Protein AF-A0A1I5SNX9-F1 (afdb_monomer)

Foldseek 3Di:
DPPPCVVDDDAAQDWDDDDQKIKHWHHLDDDPPVDDDDDPQQQFPDDDPFKTWGAHGCVVVVVLVCVLVVVLVVVVVVQLVVLQVQLVCCCPPVVDHSVVSSVCSCPPPVNCVVSVVSVVVSVVVSVVVVVVRVLQGTWMQTPVQQWIWHDPSDDDIDIGHSVQKIWMKMWGFDDDPVDTAIKIKIWIWDQDPVPRDTDIDIDIDRDDPPD

Sequence (211 aa):
MAEDKYARLPRAGDSEQQLGFETLYLAPKPLPTGQAPFSAQQMHREVNECYLDFAMGGGNREFAARVTLGTLNLITLVLVFTALLVAWGGMQYWGKPFLETLLATLFNWLFIGIVSFFALMFAYIIAYAAYKETRTPPIRFNRQRREVCYVPTEGKPVFIPWEEVIACVAVEQVVTQYSATQQFSLRLGFHDTTNEQMHWVTHAHASLMLA

Mean predicted aligned error: 11.0 Å

Radius of gyration: 26.2 Å; Cα contacts (8 Å, |Δi|>4): 270; chains: 1; bounding box: 61×40×80 Å

pLDDT: mean 77.86, std 12.36, range [29.27, 93.69]

Nearest PDB structures (foldseek):
  8ast-assembly1_D  TM=3.132E-01  e=9.440E-01  Rhizobium sp. AAP43
  8ass-assembly2_C  TM=3.135E-01  e=1.000E+00  Rhizobium sp. AAP43
  6yfc-assembly1_AB  TM=3.988E-01  e=3.172E+00  Leviviridae sp.
  8ass-assembly1_A  TM=2.243E-01  e=1.189E+00  Rhizobium sp. AAP43

Organism: NCBI:txid658457

Secondary structure (DSSP, 8-state):
----GGGS---TT-EEEETTEEEEEPP-S-----SPP--TT--EEEE-SSEEEE-S-HHHHHHHHHHHHHHHHHHHHHHHHHHHHHHHHHHHHH---HHHHHHHHHT-HHHHHHHHHHHHHHHHHHHHHHHHHHHSPPEEEETTTTEEEE--TTSPPEEEEGGG-EEEEEEEEEE-SS-EEEEEEEEEEEEETTTTEEEEEEEEES-----

Structure (mmCIF, N/CA/C/O backbone):
data_AF-A0A1I5SNX9-F1
#
_entry.id   AF-A0A1I5SNX9-F1
#
loop_
_atom_site.group_PDB
_atom_site.id
_atom_site.type_symbol
_atom_site.label_atom_id
_atom_site.label_alt_id
_atom_site.label_comp_id
_atom_site.label_asym_id
_atom_site.label_entity_id
_atom_site.label_seq_id
_atom_site.pdbx_PDB_ins_code
_atom_site.Cartn_x
_atom_site.Cartn_y
_atom_site.Cartn_z
_atom_site.occupancy
_atom_site.B_iso_or_equiv
_atom_site.auth_seq_id
_atom_site.auth_comp_id
_atom_site.auth_asym_id
_atom_site.auth_atom_id
_atom_site.pdbx_PDB_model_num
ATOM 1 N N . MET A 1 1 ? -17.162 22.411 38.061 1.00 40.50 1 MET A N 1
ATOM 2 C CA . MET A 1 1 ? -15.831 21.779 37.975 1.00 40.50 1 MET A CA 1
ATOM 3 C C . MET A 1 1 ? -15.741 21.161 36.599 1.00 40.50 1 MET A C 1
ATOM 5 O O . MET A 1 1 ? -16.601 20.350 36.287 1.00 40.50 1 MET A O 1
ATOM 9 N N . ALA A 1 2 ? -14.818 21.613 35.750 1.00 46.72 2 ALA A N 1
ATOM 10 C CA . ALA A 1 2 ? -14.540 20.901 34.508 1.00 46.72 2 ALA A CA 1
ATOM 11 C C . ALA A 1 2 ? -13.915 19.560 34.912 1.00 46.72 2 ALA A C 1
ATOM 13 O O . ALA A 1 2 ? -12.873 19.563 35.564 1.00 46.72 2 ALA A O 1
ATOM 14 N N . GLU A 1 3 ? -14.606 18.447 34.651 1.00 52.47 3 GLU A N 1
ATOM 15 C CA . GLU A 1 3 ? -14.015 17.116 34.812 1.00 52.47 3 GLU A CA 1
ATOM 16 C C . GLU A 1 3 ? -12.709 17.074 34.014 1.00 52.47 3 GLU A C 1
ATOM 18 O O . GLU A 1 3 ? -12.671 17.533 32.869 1.00 52.47 3 GLU A O 1
ATOM 23 N N . ASP A 1 4 ? -11.643 16.555 34.624 1.00 60.19 4 ASP A N 1
ATOM 24 C CA . ASP A 1 4 ? -10.400 16.294 33.912 1.00 60.19 4 ASP A CA 1
ATOM 25 C C . ASP A 1 4 ? -10.699 15.289 32.795 1.00 60.19 4 ASP A C 1
ATOM 27 O O . ASP A 1 4 ? -11.014 14.122 33.041 1.00 60.19 4 ASP A O 1
ATOM 31 N N . LYS A 1 5 ? -10.684 15.777 31.554 1.00 57.56 5 LYS A N 1
ATOM 32 C CA . LYS A 1 5 ? -11.106 15.035 30.362 1.00 57.56 5 LYS A CA 1
ATOM 33 C C . LYS A 1 5 ? -10.294 13.750 30.167 1.00 57.56 5 LYS A C 1
ATOM 35 O O . LYS A 1 5 ? -10.792 12.812 29.555 1.00 57.56 5 LYS A O 1
ATOM 40 N N . TYR A 1 6 ? -9.087 13.699 30.730 1.00 6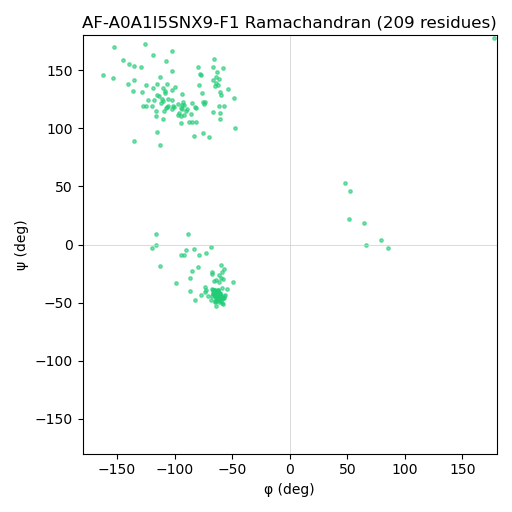1.28 6 TYR A N 1
ATOM 41 C CA . TYR A 1 6 ? -8.162 12.572 30.634 1.00 61.28 6 TYR A CA 1
ATOM 42 C C . TYR A 1 6 ? -8.329 11.531 31.750 1.00 61.28 6 TYR A C 1
ATOM 44 O O . TYR A 1 6 ? -7.693 10.483 31.702 1.00 61.28 6 TYR A O 1
ATOM 52 N N . ALA A 1 7 ? -9.196 11.778 32.737 1.00 63.78 7 ALA A N 1
ATOM 53 C CA . ALA A 1 7 ? -9.462 10.836 33.826 1.00 63.78 7 ALA A CA 1
ATOM 54 C C . ALA A 1 7 ? -10.492 9.748 33.459 1.00 63.78 7 ALA A C 1
ATOM 56 O O . ALA A 1 7 ? -10.782 8.869 34.272 1.00 63.78 7 ALA A O 1
ATOM 57 N N . ARG A 1 8 ? -11.081 9.808 32.255 1.00 72.12 8 ARG A N 1
ATOM 58 C CA . ARG A 1 8 ? -12.117 8.877 31.785 1.00 72.12 8 ARG A CA 1
ATOM 59 C C . ARG A 1 8 ? -11.854 8.428 30.349 1.00 72.12 8 ARG A C 1
ATOM 61 O O . ARG A 1 8 ? -11.277 9.172 29.563 1.00 72.12 8 ARG A O 1
ATOM 68 N N . LEU A 1 9 ? -12.347 7.241 29.994 1.00 71.94 9 LEU A N 1
ATOM 69 C CA . LEU A 1 9 ? -12.363 6.787 28.602 1.00 71.94 9 LEU A CA 1
ATOM 70 C C . LEU A 1 9 ? -13.211 7.735 27.733 1.00 71.94 9 LEU A C 1
ATOM 72 O O . LEU A 1 9 ? -14.257 8.214 28.201 1.00 71.94 9 LEU A O 1
ATOM 76 N N . PRO A 1 10 ? -12.785 7.995 26.484 1.00 75.19 10 PRO A N 1
ATOM 77 C CA . PRO A 1 10 ? -13.499 8.885 25.583 1.00 75.19 10 PRO A CA 1
ATOM 78 C C . PRO A 1 10 ? -14.881 8.318 25.254 1.00 75.19 10 PRO A C 1
ATOM 80 O O . PRO A 1 10 ? -15.052 7.112 25.051 1.00 75.19 10 PRO A O 1
ATOM 83 N N . ARG A 1 11 ? -15.887 9.191 25.222 1.00 73.12 11 ARG A N 1
ATOM 84 C CA . ARG A 1 11 ? -17.277 8.825 24.943 1.00 73.12 11 ARG A CA 1
ATOM 85 C C . ARG A 1 11 ? -17.690 9.289 23.556 1.00 73.12 11 ARG A C 1
ATOM 87 O O . ARG A 1 11 ? -17.138 10.218 22.980 1.00 73.12 11 ARG A O 1
ATOM 94 N N . ALA A 1 12 ? -18.725 8.640 23.040 1.00 71.94 12 ALA A N 1
ATOM 95 C CA . ALA A 1 12 ? -19.407 9.044 21.822 1.00 71.94 12 ALA A CA 1
ATOM 96 C C . ALA A 1 12 ? -19.748 10.545 21.824 1.00 71.94 12 ALA A C 1
ATOM 98 O O . ALA A 1 12 ? -20.419 11.017 22.743 1.00 71.94 12 ALA A O 1
ATOM 99 N N . GLY A 1 13 ? -19.332 11.266 20.782 1.00 71.75 13 GLY A N 1
ATOM 100 C CA . GLY A 1 13 ? -19.559 12.707 20.656 1.00 71.75 13 GLY A CA 1
ATOM 101 C C . GLY A 1 13 ? -18.516 13.584 21.352 1.00 71.75 13 GLY A C 1
ATOM 102 O O . GLY A 1 13 ? -18.585 14.803 21.204 1.00 71.75 13 GLY A O 1
ATOM 103 N N . ASP A 1 14 ? -17.539 13.005 22.058 1.00 77.88 14 ASP A N 1
ATOM 104 C CA . ASP A 1 14 ? -16.364 13.758 22.487 1.00 77.88 14 ASP A CA 1
ATOM 105 C C . ASP A 1 14 ? -15.547 14.163 21.240 1.00 77.88 14 ASP A C 1
ATOM 107 O O . ASP A 1 14 ? -15.407 13.400 20.279 1.00 77.88 14 ASP A O 1
ATOM 111 N N . SER A 1 15 ? -14.996 15.376 21.249 1.00 76.69 15 SER A N 1
ATOM 112 C CA . SER A 1 15 ? -14.043 15.849 20.241 1.00 76.69 15 SER A CA 1
ATOM 113 C C . SER A 1 15 ? -12.766 16.328 20.916 1.00 76.69 15 SER A C 1
ATOM 115 O O . SER A 1 15 ? -12.803 16.981 21.961 1.00 76.69 15 SER A O 1
ATOM 117 N N . GLU A 1 16 ? -11.613 15.976 20.364 1.00 79.56 16 GLU A N 1
ATOM 118 C CA . GLU A 1 16 ? -10.298 16.411 20.827 1.00 79.56 16 GLU A CA 1
ATOM 119 C C . GLU A 1 16 ? -9.609 17.209 19.735 1.00 79.56 16 GLU A C 1
ATOM 121 O O . GLU A 1 16 ? -9.430 16.720 18.627 1.00 79.56 16 GLU A O 1
ATOM 126 N N . GLN A 1 17 ? -9.201 18.430 20.067 1.00 75.62 17 GLN A N 1
ATOM 127 C CA . GLN A 1 17 ? -8.438 19.282 19.172 1.00 75.62 17 GLN A CA 1
ATOM 128 C C . GLN A 1 17 ? -7.062 19.523 19.792 1.00 75.62 17 GLN A C 1
ATOM 130 O O . GLN A 1 17 ? -6.939 20.113 20.866 1.00 75.62 17 GLN A O 1
ATOM 135 N N . GLN A 1 18 ? -6.029 19.028 19.123 1.00 73.31 18 GLN A N 1
ATOM 136 C CA . GLN A 1 18 ? -4.620 19.289 19.414 1.00 73.31 18 GLN A CA 1
ATOM 137 C C . GLN A 1 18 ? -4.005 19.967 18.182 1.00 73.31 18 GLN A C 1
ATOM 139 O O . GLN A 1 18 ? -4.620 19.965 17.123 1.00 73.31 18 GLN A O 1
ATOM 144 N N . LEU A 1 19 ? -2.841 20.619 18.295 1.00 65.19 19 LEU A N 1
ATOM 145 C CA . LEU A 1 19 ? -2.262 21.439 17.213 1.00 65.19 19 LEU A CA 1
ATOM 146 C C . LEU A 1 19 ? -2.258 20.725 15.839 1.00 65.19 19 LEU A C 1
ATOM 148 O O . LEU A 1 19 ? -1.375 19.921 15.563 1.00 65.19 19 LEU A O 1
ATOM 152 N N . GLY A 1 20 ? -3.227 21.052 14.974 1.00 63.34 20 GLY A N 1
ATOM 153 C CA . GLY A 1 20 ? -3.381 20.466 13.634 1.00 63.34 20 GLY A CA 1
ATOM 154 C C . GLY A 1 20 ? -4.030 19.074 13.576 1.00 63.34 20 GLY A C 1
ATOM 155 O O . GLY A 1 20 ? -4.134 18.515 12.486 1.00 63.34 20 GLY A O 1
ATOM 156 N N . PHE A 1 21 ? -4.483 18.529 14.708 1.00 68.12 21 PHE A N 1
ATOM 157 C CA . PHE A 1 21 ? -5.146 17.230 14.825 1.00 68.12 21 PHE A CA 1
ATOM 158 C C . PHE A 1 21 ? -6.523 17.385 15.467 1.00 68.12 21 PHE A C 1
ATOM 160 O O . PHE A 1 21 ? -6.640 17.880 16.588 1.00 68.12 21 PHE A O 1
ATOM 167 N N . GLU A 1 22 ? -7.563 16.918 14.789 1.00 80.12 22 GLU A N 1
ATOM 168 C CA . GLU A 1 22 ? -8.920 16.872 15.330 1.00 80.12 22 GLU A CA 1
ATOM 169 C C . GLU A 1 22 ? -9.400 15.424 15.362 1.00 80.12 22 GLU A C 1
ATOM 171 O O . GLU A 1 22 ? -9.467 14.771 14.330 1.00 80.12 22 GLU A O 1
ATOM 176 N N . THR A 1 23 ? -9.713 14.893 16.539 1.00 76.56 23 THR A N 1
ATOM 177 C CA . THR A 1 23 ? -10.243 13.535 16.696 1.00 76.56 23 THR A CA 1
ATOM 178 C C . THR A 1 23 ? -11.685 13.603 17.168 1.00 76.56 23 THR A C 1
ATOM 180 O O . THR A 1 23 ? -11.969 14.159 18.226 1.00 76.56 23 THR A O 1
ATOM 183 N N . LEU A 1 24 ? -12.596 13.022 16.394 1.00 78.31 24 LEU A N 1
ATOM 184 C CA . LEU A 1 24 ? -14.013 12.908 16.715 1.00 78.31 24 LEU A CA 1
ATOM 185 C C . LEU A 1 24 ? -14.328 11.467 17.124 1.00 78.31 24 LEU A C 1
ATOM 187 O O . LEU A 1 24 ? -14.157 10.543 16.325 1.00 78.31 24 LEU A O 1
ATOM 191 N N . TYR A 1 25 ? -14.804 11.260 18.349 1.00 79.31 25 TYR A N 1
ATOM 192 C CA . TYR A 1 25 ? -15.185 9.934 18.829 1.00 79.31 25 TYR A CA 1
ATOM 193 C C . TYR A 1 25 ? -16.597 9.581 18.355 1.00 79.31 25 TYR A C 1
ATOM 195 O O . TYR A 1 25 ? -17.581 10.256 18.672 1.00 79.31 25 TYR A O 1
ATOM 203 N N . LEU A 1 26 ? -16.699 8.510 17.571 1.00 71.75 26 LEU A N 1
ATOM 204 C CA . LEU A 1 26 ? -17.954 8.042 17.000 1.00 71.75 26 LEU A CA 1
ATOM 205 C C . LEU A 1 26 ? -18.777 7.298 18.054 1.00 71.75 26 LEU A C 1
ATOM 207 O O . LEU A 1 26 ? -18.245 6.612 18.926 1.00 71.75 26 LEU A O 1
ATOM 211 N N . ALA A 1 27 ? -20.102 7.407 17.955 1.00 59.59 27 ALA A N 1
ATOM 212 C CA . ALA A 1 27 ? -20.995 6.592 18.761 1.00 59.59 27 ALA A CA 1
ATOM 213 C C . ALA A 1 27 ? -21.000 5.147 18.239 1.00 59.59 27 ALA A C 1
ATOM 215 O O . ALA A 1 27 ? -21.384 4.937 17.090 1.00 59.59 27 ALA A O 1
ATOM 216 N N . PRO A 1 28 ? -20.668 4.137 19.063 1.00 54.94 28 PRO A N 1
ATOM 217 C CA . PRO A 1 28 ? -20.765 2.736 18.654 1.00 54.94 28 PRO A CA 1
ATOM 218 C C . PRO A 1 28 ? -22.221 2.245 18.564 1.00 54.94 28 PRO A C 1
ATOM 220 O O . PRO A 1 28 ? -22.475 1.131 18.111 1.00 54.94 28 PRO A O 1
ATOM 223 N N . LYS A 1 29 ? -23.207 3.048 18.997 1.00 52.69 29 LYS A N 1
ATOM 224 C CA . LYS A 1 29 ? -24.619 2.679 18.856 1.00 52.69 29 LYS A CA 1
ATOM 225 C C . LYS A 1 29 ? -25.061 2.875 17.404 1.00 52.69 29 LYS A C 1
ATOM 227 O O . LYS A 1 29 ? -24.849 3.958 16.862 1.00 52.69 29 LYS A O 1
ATOM 232 N N . PRO A 1 30 ? -25.709 1.870 16.791 1.00 52.31 30 PRO A N 1
ATOM 233 C CA . PRO A 1 30 ? -26.170 1.965 15.416 1.00 52.31 30 PRO A CA 1
ATOM 234 C C . PRO A 1 30 ? -27.163 3.122 15.293 1.00 52.31 30 PRO A C 1
ATOM 236 O O . PRO A 1 30 ? -28.251 3.088 15.868 1.00 52.31 30 PRO A O 1
ATOM 239 N N . LEU A 1 31 ? -26.774 4.158 14.554 1.00 51.09 31 LEU A N 1
ATOM 240 C CA . LEU A 1 31 ? -27.694 5.188 14.097 1.00 51.09 31 LEU A CA 1
ATOM 241 C C . LEU A 1 31 ? -28.509 4.592 12.940 1.00 51.09 31 LEU A C 1
ATOM 243 O O . LEU A 1 31 ? -27.911 4.120 11.972 1.00 51.09 31 LEU A O 1
ATOM 247 N N . PRO A 1 32 ? -29.851 4.562 13.017 1.00 57.06 32 PRO A N 1
ATOM 248 C CA . PRO A 1 32 ? -30.677 4.102 11.911 1.00 57.06 32 PRO A CA 1
ATOM 249 C C . PRO A 1 32 ? -30.610 5.139 10.785 1.00 57.06 32 PRO A C 1
ATOM 251 O O . PRO A 1 32 ? -31.362 6.107 10.766 1.00 57.06 32 PRO A O 1
ATOM 254 N N . THR A 1 33 ? -29.681 4.950 9.851 1.00 60.66 33 THR A N 1
ATOM 255 C CA . THR A 1 33 ? -29.459 5.861 8.716 1.00 60.66 33 THR A CA 1
ATOM 256 C C . THR A 1 33 ? -30.478 5.675 7.590 1.00 60.66 33 THR A C 1
ATOM 258 O O . THR A 1 33 ? -30.506 6.472 6.659 1.00 60.66 33 THR A O 1
ATOM 261 N N . GLY A 1 34 ? -31.316 4.630 7.646 1.00 70.19 34 GLY A N 1
ATOM 262 C CA . GLY A 1 34 ? -32.352 4.345 6.641 1.00 70.19 34 GLY A CA 1
ATOM 263 C C . GLY A 1 34 ? -31.815 3.978 5.250 1.00 70.19 34 GLY A C 1
ATOM 264 O O . GLY A 1 34 ? -32.601 3.698 4.350 1.00 70.19 34 GLY A O 1
ATOM 265 N N . GLN A 1 35 ? -30.494 3.953 5.074 1.00 67.25 35 GLN A N 1
ATOM 266 C CA . GLN A 1 35 ? -29.827 3.580 3.836 1.00 67.25 35 GLN A CA 1
ATOM 267 C C . GLN A 1 35 ? -29.279 2.156 3.917 1.00 67.25 35 GLN A C 1
ATOM 269 O O . GLN A 1 35 ? -28.889 1.675 4.984 1.00 67.25 35 GLN A O 1
ATOM 274 N N . ALA A 1 36 ? -29.232 1.483 2.767 1.00 70.00 36 ALA A N 1
ATOM 275 C CA . ALA A 1 36 ? -28.550 0.203 2.664 1.00 70.00 36 ALA A CA 1
ATOM 276 C C . ALA A 1 36 ? -27.051 0.394 2.972 1.00 70.00 36 ALA A C 1
ATOM 278 O O . ALA A 1 36 ? -26.454 1.364 2.500 1.00 70.00 36 ALA A O 1
ATOM 279 N N . PRO A 1 37 ? -26.426 -0.510 3.745 1.00 65.81 37 PRO A N 1
ATOM 280 C CA . PRO A 1 37 ? -25.009 -0.408 4.057 1.00 65.81 37 PRO A CA 1
ATOM 281 C C . PRO A 1 37 ? -24.190 -0.489 2.765 1.00 65.81 37 PRO A C 1
ATOM 283 O O . PRO A 1 37 ? -24.225 -1.493 2.056 1.00 65.81 37 PRO A O 1
ATOM 286 N N . PHE A 1 38 ? -23.438 0.569 2.471 1.00 67.19 38 PHE A N 1
ATOM 287 C CA . PHE A 1 38 ? -22.555 0.648 1.314 1.00 67.19 38 PHE A CA 1
ATOM 288 C C . PHE A 1 38 ? -21.108 0.828 1.775 1.00 67.19 38 PHE A C 1
ATOM 290 O O . PHE A 1 38 ? -20.815 1.634 2.654 1.00 67.19 38 PHE A O 1
ATOM 297 N N . SER A 1 39 ? -20.185 0.074 1.175 1.00 66.00 39 SER A N 1
ATOM 298 C CA . SER A 1 39 ? -18.748 0.245 1.398 1.00 66.00 39 SER A CA 1
ATOM 299 C C . SER A 1 39 ? -18.097 0.687 0.097 1.00 66.00 39 SER A C 1
ATOM 301 O O . SER A 1 39 ? -17.762 -0.139 -0.748 1.00 66.00 39 SER A O 1
ATOM 303 N N . ALA A 1 40 ? -17.897 1.997 -0.049 1.00 62.41 40 ALA A N 1
ATOM 304 C CA . ALA A 1 40 ? -17.313 2.591 -1.253 1.00 62.41 40 ALA A CA 1
ATOM 305 C C . ALA A 1 40 ? -15.917 2.044 -1.588 1.00 62.41 40 ALA A C 1
ATOM 307 O O . ALA A 1 40 ? -15.523 2.003 -2.747 1.00 62.41 40 ALA A O 1
ATOM 308 N N . GLN A 1 41 ? -15.163 1.636 -0.565 1.00 60.53 41 GLN A N 1
ATOM 309 C CA . GLN A 1 41 ? -13.749 1.280 -0.690 1.00 60.53 41 GLN A CA 1
ATOM 310 C C . GLN A 1 41 ? -13.450 -0.188 -0.376 1.00 60.53 41 GLN A C 1
ATOM 312 O O . GLN A 1 41 ? -12.279 -0.546 -0.275 1.00 60.53 41 GLN A O 1
ATOM 317 N N . GLN A 1 42 ? -14.481 -1.030 -0.207 1.00 64.94 42 GLN A N 1
ATOM 318 C CA . GLN A 1 42 ? -14.320 -2.441 0.173 1.00 64.94 42 GLN A CA 1
ATOM 319 C C . GLN A 1 42 ? -13.362 -2.597 1.369 1.00 64.94 42 GLN A C 1
ATOM 321 O O . GLN A 1 42 ? -12.380 -3.334 1.319 1.00 64.94 42 GLN A O 1
ATOM 326 N N . MET A 1 43 ? -13.629 -1.859 2.456 1.00 62.91 43 MET A N 1
ATOM 327 C CA . MET A 1 43 ? -12.811 -1.906 3.687 1.00 62.91 43 MET A CA 1
ATOM 328 C C . MET A 1 43 ? -12.931 -3.244 4.439 1.00 62.91 43 MET A C 1
ATOM 330 O O . MET A 1 43 ? -12.321 -3.449 5.483 1.00 62.91 43 MET A O 1
ATOM 334 N N . HIS A 1 44 ? -13.766 -4.142 3.932 1.00 71.00 44 HIS A N 1
ATOM 335 C CA . HIS A 1 44 ? -13.986 -5.472 4.454 1.00 71.00 44 HIS A CA 1
ATOM 336 C C . HIS A 1 44 ? -13.459 -6.500 3.456 1.00 71.00 44 HIS A C 1
ATOM 338 O O . HIS A 1 44 ? -13.572 -6.320 2.243 1.00 71.00 44 HIS A O 1
ATOM 344 N N . ARG A 1 45 ? -12.910 -7.598 3.971 1.00 71.31 45 ARG A N 1
ATOM 345 C CA . ARG A 1 45 ? -12.521 -8.745 3.146 1.00 71.31 45 ARG A CA 1
ATOM 346 C C . ARG A 1 45 ? -13.727 -9.633 2.857 1.00 71.31 45 ARG A C 1
ATOM 348 O O . ARG A 1 45 ? -13.964 -9.986 1.710 1.00 71.31 45 ARG A O 1
ATOM 355 N N . GLU A 1 46 ? -14.496 -9.942 3.897 1.00 76.62 46 GLU A N 1
ATOM 356 C CA . GLU A 1 46 ? -15.720 -10.740 3.829 1.00 76.62 46 GLU A CA 1
ATOM 357 C C . GLU A 1 46 ? -16.771 -10.146 4.771 1.00 76.62 46 GLU A C 1
ATOM 359 O O . GLU A 1 46 ? -16.460 -9.743 5.895 1.00 76.62 46 GLU A O 1
ATOM 364 N N . VAL A 1 47 ? -18.022 -10.092 4.311 1.00 79.12 47 VAL A N 1
ATOM 365 C CA . VAL A 1 47 ? -19.182 -9.710 5.124 1.00 79.12 47 VAL A CA 1
ATOM 366 C C . VAL A 1 47 ? -20.191 -10.837 5.033 1.00 79.12 47 VAL A C 1
ATOM 368 O O . VAL A 1 47 ? -20.707 -11.118 3.957 1.00 79.12 47 VAL A O 1
ATOM 371 N N . ASN A 1 48 ? -20.504 -11.431 6.175 1.00 83.25 48 ASN A N 1
ATOM 372 C CA . ASN A 1 48 ? -21.538 -12.443 6.313 1.00 83.25 48 ASN A CA 1
ATOM 373 C C . ASN A 1 48 ? -22.533 -12.032 7.406 1.00 83.25 48 ASN A C 1
ATOM 375 O O . ASN A 1 48 ? -22.336 -11.058 8.139 1.00 83.25 48 ASN A O 1
ATOM 379 N N . GLU A 1 49 ? -23.619 -12.793 7.547 1.00 82.31 49 GLU A N 1
ATOM 380 C CA . GLU A 1 49 ? -24.585 -12.578 8.632 1.00 82.31 49 GLU A CA 1
ATOM 381 C C . GLU A 1 49 ? -23.964 -12.822 10.016 1.00 82.31 49 GLU A C 1
ATOM 383 O O . GLU A 1 49 ? -24.317 -12.148 10.982 1.00 82.31 49 GLU A O 1
ATOM 388 N N . CYS A 1 50 ? -22.988 -13.731 10.103 1.00 84.31 50 CYS A N 1
ATOM 389 C CA . CYS A 1 50 ? -22.327 -14.093 11.355 1.00 84.31 50 CYS A CA 1
ATOM 390 C C . CYS A 1 50 ? -21.137 -13.189 11.700 1.00 84.31 50 CYS A C 1
ATOM 392 O O . CYS A 1 50 ? -20.950 -12.852 12.867 1.00 84.31 50 CYS A O 1
ATOM 394 N N . TYR A 1 51 ? -20.316 -12.809 10.718 1.00 82.75 51 TYR A N 1
ATOM 395 C CA . TYR A 1 51 ? -19.070 -12.081 10.958 1.00 82.75 51 TYR A CA 1
ATOM 396 C C . TYR A 1 51 ? -18.757 -11.060 9.861 1.00 82.75 51 TYR A C 1
ATOM 398 O O . TYR A 1 51 ? -19.242 -11.155 8.735 1.00 82.75 51 TYR A O 1
ATOM 406 N N . LEU A 1 52 ? -17.930 -10.085 10.216 1.00 85.44 52 LEU A N 1
ATOM 407 C CA . LEU A 1 52 ? -17.371 -9.063 9.344 1.00 85.44 52 LEU A CA 1
ATOM 408 C C . LEU A 1 52 ? -15.851 -9.066 9.522 1.00 85.44 52 LEU A C 1
ATOM 410 O O . LEU A 1 52 ? -15.362 -8.790 10.616 1.00 85.44 52 LEU A O 1
ATOM 414 N N . ASP A 1 53 ? -15.119 -9.344 8.449 1.00 84.69 53 ASP A N 1
ATOM 415 C CA . ASP A 1 53 ? -13.658 -9.313 8.457 1.00 84.69 53 ASP A CA 1
ATOM 416 C C . ASP A 1 53 ? -13.172 -7.949 7.974 1.00 84.69 53 ASP A C 1
ATOM 418 O O . ASP A 1 53 ? -13.307 -7.594 6.801 1.00 84.69 53 ASP A O 1
ATOM 422 N N . PHE A 1 54 ? -12.596 -7.186 8.896 1.00 78.38 54 PHE A N 1
ATOM 423 C CA . PHE A 1 54 ? -12.005 -5.882 8.658 1.00 78.38 54 PHE A CA 1
ATOM 424 C C . PHE A 1 54 ? -10.502 -6.040 8.406 1.00 78.38 54 PHE A C 1
ATOM 426 O O . PHE A 1 54 ? -9.752 -6.539 9.247 1.00 78.38 54 PHE A O 1
ATOM 433 N N . ALA A 1 55 ? -10.062 -5.667 7.209 1.00 73.06 55 ALA A N 1
ATOM 434 C CA . ALA A 1 55 ? -8.673 -5.771 6.775 1.00 73.06 55 ALA A CA 1
ATOM 435 C C . ALA A 1 55 ? -8.381 -4.713 5.713 1.00 73.06 55 ALA A C 1
ATOM 437 O O . ALA A 1 55 ? -9.288 -4.055 5.205 1.00 73.06 55 ALA A O 1
ATOM 438 N N . MET A 1 56 ? -7.104 -4.552 5.363 1.00 64.44 56 MET A N 1
ATOM 439 C CA . MET A 1 56 ? -6.715 -3.640 4.296 1.00 64.44 56 MET A CA 1
ATOM 440 C C . MET A 1 56 ? -7.446 -4.025 2.994 1.00 64.44 56 MET A C 1
ATOM 442 O O . MET A 1 56 ? -7.342 -5.154 2.510 1.00 64.44 56 MET A O 1
ATOM 446 N N . GLY A 1 57 ? -8.258 -3.094 2.481 1.00 62.31 57 GLY A N 1
ATOM 447 C CA . GLY A 1 57 ? -9.159 -3.335 1.355 1.00 62.31 57 GLY A CA 1
ATOM 448 C C . GLY A 1 57 ? -8.430 -3.632 0.041 1.00 62.31 57 GLY A C 1
ATOM 449 O O . GLY A 1 57 ? -7.263 -3.276 -0.150 1.00 62.31 57 GLY A O 1
ATOM 450 N N . GLY A 1 58 ? -9.137 -4.262 -0.902 1.00 62.12 58 GLY A N 1
ATOM 451 C CA . GLY A 1 58 ? -8.588 -4.659 -2.206 1.00 62.12 58 GLY A CA 1
ATOM 452 C C . GLY A 1 58 ? -8.096 -3.493 -3.075 1.00 62.12 58 GLY A C 1
ATOM 453 O O . GLY A 1 58 ? -7.159 -3.670 -3.855 1.00 62.12 58 GLY A O 1
ATOM 454 N N . GLY A 1 59 ? -8.649 -2.288 -2.895 1.00 65.31 59 GLY A N 1
ATOM 455 C CA . GLY A 1 59 ? -8.328 -1.113 -3.717 1.00 65.31 59 GLY A CA 1
ATOM 456 C C . GLY A 1 59 ? -6.846 -0.719 -3.706 1.00 65.31 59 GLY A C 1
ATOM 457 O O . GLY A 1 59 ? -6.282 -0.397 -4.754 1.00 65.31 59 GLY A O 1
ATOM 458 N N . ASN A 1 60 ? -6.170 -0.837 -2.559 1.00 71.06 60 ASN A N 1
ATOM 459 C CA . ASN A 1 60 ? -4.734 -0.548 -2.466 1.00 71.06 60 ASN A CA 1
ATOM 460 C C . ASN A 1 60 ? -3.891 -1.544 -3.280 1.00 71.06 60 ASN A C 1
ATOM 462 O O . ASN A 1 60 ? -2.848 -1.171 -3.817 1.00 71.06 60 ASN A O 1
ATOM 466 N N . ARG A 1 61 ? -4.350 -2.798 -3.412 1.00 71.75 61 ARG A N 1
ATOM 467 C CA . ARG A 1 61 ? -3.653 -3.849 -4.171 1.00 71.75 61 ARG A CA 1
ATOM 468 C C . ARG A 1 61 ? -3.716 -3.575 -5.664 1.00 71.75 61 ARG A C 1
ATOM 470 O O . ARG A 1 61 ? -2.701 -3.672 -6.347 1.00 71.75 61 ARG A O 1
ATOM 477 N N . GLU A 1 62 ? -4.891 -3.193 -6.158 1.00 79.12 62 GLU A N 1
ATOM 478 C CA . GLU A 1 62 ? -5.059 -2.829 -7.563 1.00 79.12 62 GLU A CA 1
ATOM 479 C C . GLU A 1 62 ? -4.232 -1.601 -7.927 1.00 79.12 62 GLU A C 1
ATOM 481 O O . GLU A 1 62 ? -3.559 -1.597 -8.957 1.00 79.12 62 GLU A O 1
ATOM 486 N N . PHE A 1 63 ? -4.251 -0.573 -7.075 1.00 81.12 63 PHE A N 1
ATOM 487 C CA . PHE A 1 63 ? -3.449 0.623 -7.293 1.00 81.12 63 PHE A CA 1
ATOM 488 C C . PHE A 1 63 ? -1.954 0.294 -7.319 1.00 81.12 63 PHE A C 1
ATOM 490 O O . PHE A 1 63 ? -1.269 0.651 -8.277 1.00 81.12 63 PHE A O 1
ATOM 497 N N . ALA A 1 64 ? -1.460 -0.456 -6.328 1.00 81.75 64 ALA A N 1
ATOM 498 C CA . ALA A 1 64 ? -0.065 -0.883 -6.281 1.00 81.75 64 ALA A CA 1
ATOM 499 C C . ALA A 1 64 ? 0.327 -1.693 -7.528 1.00 81.75 64 ALA A C 1
ATOM 501 O O . ALA A 1 64 ? 1.335 -1.384 -8.161 1.00 81.75 64 ALA A O 1
ATOM 502 N N . ALA A 1 65 ? -0.498 -2.659 -7.943 1.00 84.44 65 ALA A N 1
ATOM 503 C CA . ALA A 1 65 ? -0.251 -3.454 -9.144 1.00 84.44 65 ALA A CA 1
ATOM 504 C C . ALA A 1 65 ? -0.184 -2.586 -10.411 1.00 84.44 65 ALA A C 1
ATOM 506 O O . ALA A 1 65 ? 0.732 -2.746 -11.220 1.00 84.44 65 ALA A O 1
ATOM 507 N N . ARG A 1 66 ? -1.106 -1.626 -10.572 1.00 87.12 66 ARG A N 1
ATOM 508 C CA . ARG A 1 66 ? -1.114 -0.692 -11.712 1.00 87.12 66 ARG A CA 1
ATOM 509 C C . ARG A 1 66 ? 0.122 0.205 -11.720 1.00 87.12 66 ARG A C 1
ATOM 511 O O . ARG A 1 66 ? 0.712 0.393 -12.779 1.00 87.12 66 ARG A O 1
ATOM 518 N N . VAL A 1 67 ? 0.542 0.717 -10.562 1.00 88.31 67 VAL A N 1
ATOM 519 C CA . VAL A 1 67 ? 1.756 1.541 -10.436 1.00 88.31 67 VAL A CA 1
ATOM 520 C C . VAL A 1 67 ? 3.003 0.726 -10.771 1.00 88.31 67 VAL A C 1
ATOM 522 O O . VAL A 1 67 ? 3.849 1.195 -11.533 1.00 88.31 67 VAL A O 1
ATOM 525 N N . THR A 1 68 ? 3.116 -0.507 -10.272 1.00 87.81 68 THR A N 1
ATOM 526 C CA . THR A 1 68 ? 4.260 -1.375 -10.578 1.00 87.81 68 THR A CA 1
ATOM 527 C C . THR A 1 68 ? 4.321 -1.731 -12.062 1.00 87.81 68 THR A C 1
ATOM 529 O O . THR A 1 68 ? 5.367 -1.553 -12.686 1.00 87.81 68 THR A O 1
ATOM 532 N N . LEU A 1 69 ? 3.203 -2.160 -12.657 1.00 89.00 69 LEU A N 1
ATOM 533 C CA . LEU A 1 69 ? 3.135 -2.470 -14.089 1.00 89.00 69 LEU A CA 1
ATOM 534 C C . LEU A 1 69 ? 3.399 -1.233 -14.955 1.00 89.00 69 LEU A C 1
ATOM 536 O O . LEU A 1 69 ? 4.138 -1.317 -15.935 1.00 89.00 69 LEU A O 1
ATOM 540 N N . GLY A 1 70 ? 2.845 -0.079 -14.578 1.00 91.12 70 GLY A N 1
ATOM 541 C CA . GLY A 1 70 ? 3.078 1.192 -15.262 1.00 91.12 70 GLY A CA 1
ATOM 542 C C . GLY A 1 70 ? 4.546 1.615 -15.218 1.00 91.12 70 GLY A C 1
ATOM 543 O O . GLY A 1 70 ? 5.097 2.029 -16.234 1.00 91.12 70 GLY A O 1
ATOM 544 N N . THR A 1 71 ? 5.206 1.435 -14.073 1.00 89.44 71 THR A N 1
ATOM 545 C CA . THR A 1 71 ? 6.631 1.760 -13.904 1.00 89.44 71 THR A CA 1
ATOM 546 C C . THR A 1 71 ? 7.522 0.828 -14.726 1.00 89.44 71 THR A C 1
ATOM 548 O O . THR A 1 71 ? 8.421 1.294 -15.423 1.00 89.44 71 THR A O 1
ATOM 551 N N . LEU A 1 72 ? 7.249 -0.481 -14.710 1.00 89.94 72 LEU A N 1
ATOM 552 C CA . LEU A 1 72 ? 7.960 -1.466 -15.534 1.00 89.94 72 LEU A CA 1
ATOM 553 C C . LEU A 1 72 ? 7.806 -1.183 -17.032 1.00 89.94 72 LEU A C 1
ATOM 555 O O . LEU A 1 72 ? 8.784 -1.256 -17.781 1.00 89.94 72 LEU A O 1
ATOM 559 N N . ASN A 1 73 ? 6.596 -0.824 -17.464 1.00 90.31 73 ASN A N 1
ATOM 560 C CA . ASN A 1 73 ? 6.337 -0.441 -18.846 1.00 90.31 73 ASN A CA 1
ATOM 561 C C . ASN A 1 73 ? 7.112 0.831 -19.217 1.00 90.31 73 ASN A C 1
ATOM 563 O O . ASN A 1 73 ? 7.817 0.839 -20.220 1.00 90.31 73 ASN A O 1
ATOM 567 N N . LEU A 1 74 ? 7.088 1.864 -18.367 1.00 92.88 74 LEU A N 1
ATOM 568 C CA . LEU A 1 74 ? 7.838 3.100 -18.601 1.00 92.88 74 LEU A CA 1
ATOM 569 C C . LEU A 1 74 ? 9.348 2.849 -18.737 1.00 92.88 74 LEU A C 1
ATOM 571 O O . LEU A 1 74 ? 9.963 3.352 -19.673 1.00 92.88 74 LEU A O 1
ATOM 575 N N . ILE A 1 75 ? 9.943 2.045 -17.849 1.00 90.62 75 ILE A N 1
ATOM 576 C CA . ILE A 1 75 ? 11.372 1.694 -17.917 1.00 90.62 75 ILE A CA 1
ATOM 577 C C . ILE A 1 75 ? 11.676 0.940 -19.214 1.00 90.62 75 ILE A C 1
ATOM 579 O O . ILE A 1 75 ? 12.624 1.280 -19.920 1.00 90.62 75 ILE A O 1
ATOM 583 N N . THR A 1 76 ? 10.855 -0.055 -19.557 1.00 88.44 76 THR A N 1
ATOM 584 C CA . THR A 1 76 ? 11.029 -0.840 -20.788 1.00 88.44 76 THR A CA 1
ATOM 585 C C . THR A 1 76 ? 10.920 0.052 -22.022 1.00 88.44 76 THR A C 1
ATOM 587 O O . THR A 1 76 ? 11.736 -0.052 -22.933 1.00 88.44 76 THR A O 1
ATOM 590 N N . LEU A 1 77 ? 9.965 0.980 -22.034 1.00 92.12 77 LEU A N 1
ATOM 591 C CA . LEU A 1 77 ? 9.767 1.935 -23.113 1.00 92.12 77 LEU A CA 1
ATOM 592 C C . LEU A 1 77 ? 10.980 2.860 -23.269 1.00 92.12 77 LEU A C 1
ATOM 594 O O . LEU A 1 77 ? 11.490 2.993 -24.378 1.00 92.12 77 LEU A O 1
ATOM 598 N N . VAL A 1 78 ? 11.503 3.425 -22.176 1.00 93.00 78 VAL A N 1
ATOM 599 C CA . VAL A 1 78 ? 12.733 4.239 -22.201 1.00 93.00 78 VAL A CA 1
ATOM 600 C C . VAL A 1 78 ? 13.906 3.444 -22.779 1.00 93.00 78 VAL A C 1
ATOM 602 O O . VAL A 1 78 ? 14.622 3.956 -23.636 1.00 93.00 78 VAL A O 1
ATOM 605 N N . LEU A 1 79 ? 14.078 2.186 -22.371 1.00 90.25 79 LEU A N 1
ATOM 606 C CA . LEU A 1 79 ? 15.144 1.316 -22.875 1.00 90.25 79 LEU A CA 1
ATOM 607 C C . LEU A 1 79 ? 14.973 0.966 -24.364 1.00 90.25 79 LEU A C 1
ATOM 609 O O . LEU A 1 79 ? 15.939 0.949 -25.123 1.00 90.25 79 LEU A O 1
ATOM 613 N N . VAL A 1 80 ? 13.748 0.730 -24.830 1.00 91.19 80 VAL A N 1
ATOM 614 C CA . VAL A 1 80 ? 13.490 0.518 -26.263 1.00 91.19 80 VAL A CA 1
ATOM 615 C C . VAL A 1 80 ? 13.772 1.797 -27.057 1.00 91.19 80 VAL A C 1
ATOM 617 O O . VAL A 1 80 ? 14.407 1.732 -28.109 1.00 91.19 80 VAL A O 1
ATOM 620 N N . PHE A 1 81 ? 13.381 2.968 -26.548 1.00 93.69 81 PHE A N 1
ATOM 621 C CA . PHE A 1 81 ? 13.694 4.248 -27.187 1.00 93.69 81 PHE A CA 1
ATOM 622 C C . PHE A 1 81 ? 15.200 4.509 -27.263 1.00 93.69 81 PHE A C 1
ATOM 624 O O . PHE A 1 81 ? 15.678 4.964 -28.303 1.00 93.69 81 PHE A O 1
ATOM 631 N N . THR A 1 82 ? 15.976 4.179 -26.227 1.00 90.81 82 THR A N 1
ATOM 632 C CA . THR A 1 82 ? 17.439 4.302 -26.304 1.00 90.81 82 THR A CA 1
ATOM 633 C C . THR A 1 82 ? 18.033 3.342 -27.334 1.00 90.81 82 THR A C 1
ATOM 635 O O . THR A 1 82 ? 18.900 3.757 -28.102 1.00 90.81 82 THR A O 1
ATOM 638 N N . ALA A 1 83 ? 17.531 2.108 -27.440 1.00 91.19 83 ALA A N 1
ATOM 639 C CA . ALA A 1 83 ? 17.957 1.168 -28.480 1.00 91.19 83 ALA A CA 1
ATOM 640 C C . ALA A 1 83 ? 17.639 1.678 -29.900 1.00 91.19 83 ALA A C 1
ATOM 642 O O . ALA A 1 83 ? 18.472 1.557 -30.801 1.00 91.19 83 ALA A O 1
ATOM 643 N N . LEU A 1 84 ? 16.477 2.313 -30.096 1.00 93.50 84 LEU A N 1
ATOM 644 C CA . LEU A 1 84 ? 16.111 2.956 -31.363 1.00 93.50 84 LEU A CA 1
ATOM 645 C C . LEU A 1 84 ? 17.050 4.121 -31.709 1.00 93.50 84 LEU A C 1
ATOM 647 O O . LEU A 1 84 ? 17.481 4.231 -32.856 1.00 93.50 84 LEU A O 1
ATOM 651 N N . LEU A 1 85 ? 17.414 4.957 -30.731 1.00 92.88 85 LEU A N 1
ATOM 652 C CA . LEU A 1 85 ? 18.367 6.056 -30.931 1.00 92.88 85 LEU A CA 1
ATOM 653 C C . LEU A 1 85 ? 19.773 5.548 -31.271 1.00 92.88 85 LEU A C 1
ATOM 655 O O . LEU A 1 85 ? 20.433 6.113 -32.143 1.00 92.88 85 LEU A O 1
ATOM 659 N N . VAL A 1 86 ? 20.222 4.468 -30.627 1.00 90.12 86 VAL A N 1
ATOM 660 C CA . VAL A 1 86 ? 21.508 3.823 -30.937 1.00 90.12 86 VAL A CA 1
ATOM 661 C C . VAL A 1 86 ? 21.499 3.238 -32.348 1.00 90.12 86 VAL A C 1
ATOM 663 O O . VAL A 1 86 ? 22.459 3.437 -33.089 1.00 90.12 86 VAL A O 1
ATOM 666 N N . ALA A 1 87 ? 20.418 2.571 -32.756 1.00 91.44 87 ALA A N 1
ATOM 667 C CA . ALA A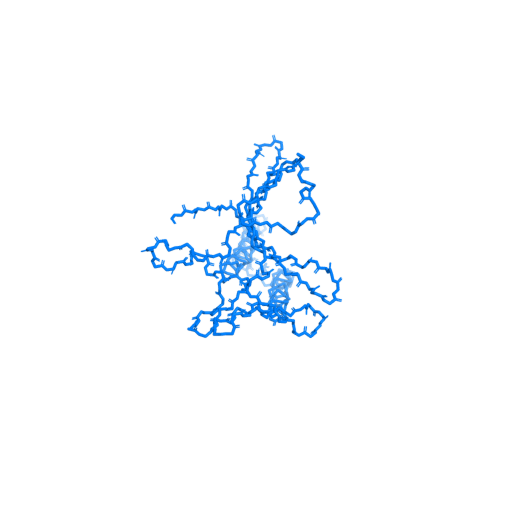 1 87 ? 20.281 2.037 -34.109 1.00 91.44 87 ALA A CA 1
ATOM 668 C C . ALA A 1 87 ? 20.246 3.151 -35.170 1.00 91.44 87 ALA A C 1
ATOM 670 O O . ALA A 1 87 ? 20.911 3.044 -36.203 1.00 91.44 87 ALA A O 1
ATOM 671 N N . TRP A 1 88 ? 19.539 4.249 -34.890 1.00 91.94 88 TRP A N 1
ATOM 672 C CA . TRP A 1 88 ? 19.518 5.439 -35.742 1.00 91.94 88 TRP A CA 1
ATOM 673 C C . TRP A 1 88 ? 20.906 6.085 -35.870 1.00 91.94 88 TRP A C 1
ATOM 675 O O . TRP A 1 88 ? 21.374 6.347 -36.978 1.00 91.94 88 TRP A O 1
ATOM 685 N N . GLY A 1 89 ? 21.613 6.284 -34.752 1.00 91.44 89 GLY A N 1
ATOM 686 C CA . GLY A 1 89 ? 22.990 6.787 -34.756 1.00 91.44 89 GLY A CA 1
ATOM 687 C C . GLY A 1 89 ? 23.962 5.841 -35.474 1.00 91.44 89 GLY A C 1
ATOM 688 O O . GLY A 1 89 ? 24.818 6.289 -36.234 1.00 91.44 89 GLY A O 1
ATOM 689 N N . GLY A 1 90 ? 23.789 4.530 -35.301 1.00 89.31 90 GLY A N 1
ATOM 690 C CA . GLY A 1 90 ? 24.529 3.482 -36.009 1.00 89.31 90 GLY A CA 1
ATOM 691 C C . GLY A 1 90 ? 24.428 3.602 -37.529 1.00 89.31 90 GLY A C 1
ATOM 692 O O . GLY A 1 90 ? 25.437 3.501 -38.231 1.00 89.31 90 GLY A O 1
ATOM 693 N N . MET A 1 91 ? 23.220 3.877 -38.021 1.00 90.50 9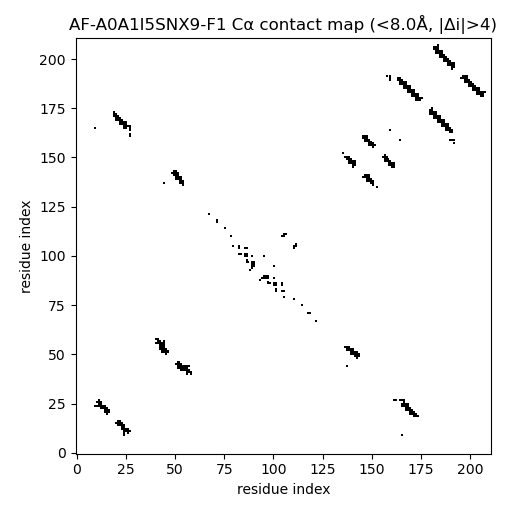1 MET A N 1
ATOM 694 C CA . MET A 1 91 ? 22.956 4.099 -39.439 1.00 90.50 91 MET A CA 1
ATOM 695 C C . MET A 1 91 ? 23.590 5.404 -39.937 1.00 90.50 91 MET A C 1
ATOM 697 O O . MET A 1 91 ? 24.283 5.387 -40.952 1.00 90.50 91 MET A O 1
ATOM 701 N N . GLN A 1 92 ? 23.410 6.513 -39.213 1.00 91.00 92 GLN A N 1
ATOM 702 C CA . GLN A 1 92 ? 23.846 7.838 -39.668 1.00 91.00 92 GLN A CA 1
ATOM 703 C C . GLN A 1 92 ? 25.370 8.037 -39.631 1.00 91.00 92 GLN A C 1
ATOM 705 O O . GLN A 1 92 ? 25.921 8.673 -40.526 1.00 91.00 92 GLN A O 1
ATOM 710 N N . TYR A 1 93 ? 26.053 7.526 -38.602 1.00 90.44 93 TYR A N 1
ATOM 711 C CA . TYR A 1 93 ? 27.485 7.780 -38.394 1.00 90.44 93 TYR A CA 1
ATOM 712 C C . TYR A 1 93 ? 28.390 6.652 -38.899 1.00 90.44 93 TYR A C 1
ATOM 714 O O . TYR A 1 93 ? 29.503 6.919 -39.346 1.00 90.44 93 TYR A O 1
ATOM 722 N N . TRP A 1 94 ? 27.932 5.396 -38.832 1.00 86.69 94 TRP A N 1
ATOM 723 C CA . TRP A 1 94 ? 28.742 4.216 -39.170 1.00 86.69 94 TRP A CA 1
ATOM 724 C C . TRP A 1 94 ? 28.215 3.419 -40.370 1.00 86.69 94 TRP A C 1
ATOM 726 O O . TRP A 1 94 ? 28.823 2.410 -40.726 1.00 86.69 94 TRP A O 1
ATOM 736 N N . GLY A 1 95 ? 27.102 3.833 -40.989 1.00 87.12 95 GLY A N 1
ATOM 737 C CA . GLY A 1 95 ? 26.527 3.160 -42.160 1.00 87.12 95 GLY A CA 1
ATOM 738 C C . GLY A 1 95 ? 26.035 1.734 -41.889 1.00 87.12 95 GLY A C 1
ATOM 739 O O . GLY A 1 95 ? 25.889 0.950 -42.825 1.00 87.12 95 GLY A O 1
ATOM 740 N N . LYS A 1 96 ? 25.807 1.367 -40.620 1.00 87.44 96 LYS A N 1
ATOM 741 C CA . LYS A 1 96 ? 25.348 0.022 -40.252 1.00 87.44 96 LYS A CA 1
ATOM 742 C C . LYS A 1 96 ? 23.851 -0.149 -40.539 1.00 87.44 96 LYS A C 1
ATOM 744 O O . LYS A 1 96 ? 23.088 0.800 -40.346 1.00 87.44 96 LYS A O 1
ATOM 749 N N . PRO A 1 97 ? 23.399 -1.352 -40.940 1.00 91.25 97 PRO A N 1
ATOM 750 C CA . PRO A 1 97 ? 21.978 -1.624 -41.111 1.00 91.25 97 PRO A CA 1
ATOM 751 C C . PRO A 1 97 ? 21.222 -1.438 -39.786 1.00 91.25 97 PRO A C 1
ATOM 753 O O . PRO A 1 97 ? 21.619 -1.946 -38.731 1.00 91.25 97 PRO A O 1
ATOM 756 N N . PHE A 1 98 ? 20.112 -0.695 -39.856 1.00 90.44 98 PHE A N 1
ATOM 757 C CA . PHE A 1 98 ? 19.311 -0.301 -38.694 1.00 90.44 98 PHE A CA 1
ATOM 758 C C . PHE A 1 98 ? 18.808 -1.511 -37.896 1.00 90.44 98 PHE A C 1
ATOM 760 O O . PHE A 1 98 ? 19.015 -1.581 -36.686 1.00 90.44 98 PHE A O 1
ATOM 767 N N . LEU A 1 99 ? 18.186 -2.483 -38.575 1.00 89.88 99 LEU A N 1
ATOM 768 C CA . LEU A 1 99 ? 17.573 -3.644 -37.922 1.00 89.88 99 LEU A CA 1
ATOM 769 C C . LEU A 1 99 ? 18.596 -4.523 -37.197 1.00 89.88 99 LEU A C 1
ATOM 771 O O . LEU A 1 99 ? 18.325 -4.965 -36.085 1.00 89.88 99 LEU A O 1
ATOM 775 N N . GLU A 1 100 ? 19.777 -4.738 -37.779 1.00 89.44 100 GLU A N 1
ATOM 776 C CA . GLU A 1 100 ? 20.831 -5.530 -37.131 1.00 89.44 100 GLU A CA 1
ATOM 777 C C . GLU A 1 100 ? 21.366 -4.824 -35.886 1.00 89.44 100 GLU A C 1
ATOM 779 O O . GLU A 1 100 ? 21.534 -5.451 -34.843 1.00 89.44 100 GLU A O 1
ATOM 784 N N . THR A 1 101 ? 21.574 -3.506 -35.966 1.00 88.88 101 THR A N 1
ATOM 785 C CA . THR A 1 101 ? 22.047 -2.704 -34.828 1.00 88.88 101 THR A CA 1
ATOM 786 C C . THR A 1 101 ? 21.001 -2.661 -33.710 1.00 88.88 101 THR A C 1
ATOM 788 O O . THR A 1 101 ? 21.349 -2.771 -32.533 1.00 88.88 101 THR A O 1
ATOM 791 N N . LEU A 1 102 ? 19.715 -2.566 -34.063 1.00 91.00 102 LEU A N 1
ATOM 792 C CA . LEU A 1 102 ? 18.602 -2.607 -33.116 1.00 91.00 102 L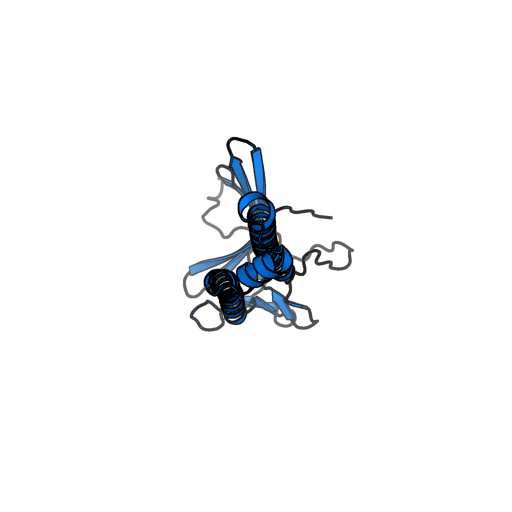EU A CA 1
ATOM 793 C C . LEU A 1 102 ? 18.525 -3.962 -32.401 1.00 91.00 102 LEU A C 1
ATOM 795 O O . LEU A 1 102 ? 18.533 -4.004 -31.172 1.00 91.00 102 LEU A O 1
ATOM 799 N N . LEU A 1 103 ? 18.502 -5.064 -33.156 1.00 90.31 103 LEU A N 1
ATOM 800 C CA . LEU A 1 103 ? 18.470 -6.423 -32.606 1.00 90.31 103 LEU A CA 1
ATOM 801 C C . LEU A 1 103 ? 19.697 -6.696 -31.731 1.00 90.31 103 LEU A C 1
ATOM 803 O O . LEU A 1 103 ? 19.550 -7.177 -30.611 1.00 90.31 103 LEU A O 1
ATOM 807 N N . ALA A 1 104 ? 20.894 -6.322 -32.187 1.00 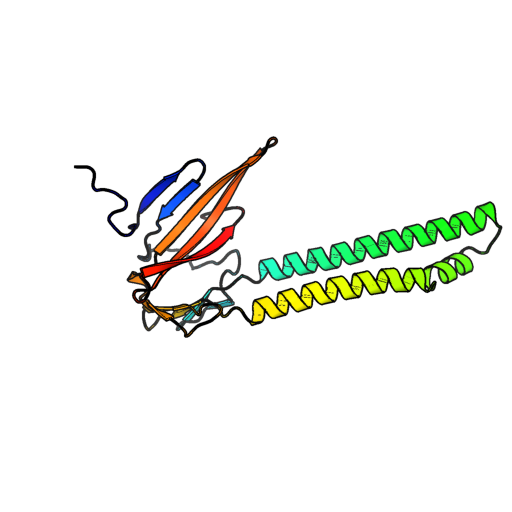89.88 104 ALA A N 1
ATOM 808 C CA . ALA A 1 104 ? 22.125 -6.483 -31.416 1.00 89.88 104 ALA A CA 1
ATOM 809 C C . ALA A 1 104 ? 22.112 -5.688 -30.099 1.00 89.88 104 ALA A C 1
ATOM 811 O O . ALA A 1 104 ? 22.695 -6.131 -29.110 1.00 89.88 104 ALA A O 1
ATOM 812 N N . THR A 1 105 ? 21.441 -4.533 -30.068 1.00 88.75 105 THR A N 1
ATOM 813 C CA . THR A 1 105 ? 21.309 -3.711 -28.857 1.00 88.75 105 THR A CA 1
ATOM 814 C C . THR A 1 105 ? 20.268 -4.289 -27.896 1.00 88.75 105 THR A C 1
ATOM 816 O O . THR A 1 105 ? 20.541 -4.387 -26.702 1.00 88.75 105 THR A O 1
ATOM 819 N N . LEU A 1 106 ? 19.111 -4.733 -28.400 1.00 88.50 106 LEU A N 1
ATOM 820 C CA . LEU A 1 106 ? 18.048 -5.343 -27.586 1.00 88.50 106 LEU A CA 1
ATOM 821 C C . LEU A 1 106 ? 18.464 -6.695 -26.990 1.00 88.50 106 LEU A C 1
ATOM 823 O O . LEU A 1 106 ? 18.158 -6.982 -25.836 1.00 88.50 106 LEU A O 1
ATOM 827 N N . PHE A 1 107 ? 19.189 -7.512 -27.757 1.00 88.75 107 PHE A N 1
ATOM 828 C CA . PHE A 1 107 ? 19.706 -8.807 -27.306 1.00 88.75 107 PHE A CA 1
ATOM 829 C C . PHE A 1 107 ? 21.084 -8.716 -26.643 1.00 88.75 107 PHE A C 1
ATOM 831 O O . PHE A 1 107 ? 21.712 -9.736 -26.352 1.00 88.75 107 PHE A O 1
ATOM 838 N N . ASN A 1 108 ? 21.571 -7.503 -26.379 1.00 90.06 108 ASN A N 1
ATOM 839 C CA . ASN A 1 108 ? 22.806 -7.322 -25.641 1.00 90.06 108 ASN A CA 1
ATOM 840 C C . ASN A 1 108 ? 22.637 -7.846 -24.207 1.00 90.06 108 ASN A C 1
ATOM 842 O O . ASN A 1 108 ? 21.642 -7.553 -23.542 1.00 90.06 108 ASN A O 1
ATOM 846 N N . TRP A 1 109 ? 23.638 -8.569 -23.702 1.00 89.44 109 TRP A N 1
ATOM 847 C CA . TRP A 1 109 ? 23.627 -9.088 -22.333 1.00 89.44 109 TRP A CA 1
ATOM 848 C C . TRP A 1 109 ? 23.387 -7.992 -21.286 1.00 89.44 109 TRP A C 1
ATOM 850 O O . TRP A 1 109 ? 22.649 -8.210 -20.329 1.00 89.44 109 TRP A O 1
ATOM 860 N N . LEU A 1 110 ? 23.959 -6.798 -21.479 1.00 88.62 110 LEU A N 1
ATOM 861 C CA . LEU A 1 110 ? 23.743 -5.665 -20.577 1.00 88.62 110 LEU A CA 1
ATOM 862 C C . LEU A 1 110 ? 22.286 -5.200 -20.599 1.00 88.62 110 LEU A C 1
ATOM 864 O O . LEU A 1 110 ? 21.712 -4.941 -19.546 1.00 88.62 110 LEU A O 1
ATOM 868 N N . PHE A 1 111 ? 21.675 -5.132 -21.781 1.00 88.81 111 PHE A N 1
ATOM 869 C CA . PHE A 1 111 ? 20.287 -4.706 -21.939 1.00 88.81 111 PHE A CA 1
ATOM 870 C C . PHE A 1 111 ? 19.325 -5.693 -21.272 1.00 88.81 111 PHE A C 1
ATOM 872 O O . PHE A 1 111 ? 18.506 -5.306 -20.437 1.00 88.81 111 PHE A O 1
ATOM 879 N N . ILE A 1 112 ? 19.491 -6.985 -21.568 1.00 90.12 112 ILE A N 1
ATOM 880 C CA . ILE A 1 112 ? 18.719 -8.066 -20.948 1.00 90.12 112 ILE A CA 1
ATOM 881 C C . ILE A 1 112 ? 18.947 -8.081 -19.431 1.00 90.12 112 ILE A C 1
ATOM 883 O O . ILE A 1 112 ? 17.994 -8.222 -18.667 1.00 90.12 112 ILE A O 1
ATOM 887 N N . GLY A 1 113 ? 20.192 -7.894 -18.985 1.00 91.38 113 GLY A N 1
ATOM 888 C CA . GLY A 1 113 ? 20.558 -7.847 -17.572 1.00 91.38 113 GLY A CA 1
ATOM 889 C C . GLY A 1 113 ? 19.855 -6.720 -16.818 1.00 91.38 113 GLY A C 1
ATOM 890 O O . GLY A 1 113 ? 19.314 -6.960 -15.741 1.00 91.38 113 GLY A O 1
ATOM 891 N N . ILE A 1 114 ? 19.791 -5.519 -17.399 1.00 90.69 114 ILE A N 1
ATOM 892 C CA . ILE A 1 114 ? 19.099 -4.366 -16.803 1.00 90.69 114 ILE A CA 1
ATOM 893 C C . ILE A 1 114 ? 17.592 -4.628 -16.704 1.00 90.69 114 ILE A C 1
ATOM 895 O O . ILE A 1 114 ? 17.009 -4.446 -15.634 1.00 90.69 114 ILE A O 1
ATOM 899 N N . VAL A 1 115 ? 16.957 -5.092 -17.785 1.00 89.81 115 VAL A N 1
ATOM 900 C CA . VAL A 1 115 ? 15.513 -5.396 -17.790 1.00 89.81 115 VAL A CA 1
ATOM 901 C C . VAL A 1 115 ? 15.185 -6.494 -16.776 1.00 89.81 115 VAL A C 1
ATOM 903 O O . VAL A 1 115 ? 14.251 -6.351 -15.987 1.00 89.81 115 VAL A O 1
ATOM 906 N N . SER A 1 116 ? 15.984 -7.563 -16.753 1.00 90.19 116 SER A N 1
ATOM 907 C CA . SER A 1 116 ? 15.829 -8.681 -15.820 1.00 90.19 116 SER A CA 1
ATOM 908 C C . SER A 1 116 ? 16.009 -8.244 -14.365 1.00 90.19 116 SER A C 1
ATOM 910 O O . SER A 1 116 ? 15.206 -8.611 -13.509 1.00 90.19 116 SER A O 1
ATOM 912 N N . PHE A 1 117 ? 17.003 -7.397 -14.080 1.00 92.31 117 PHE A N 1
ATOM 913 C CA . PHE A 1 117 ? 17.239 -6.864 -12.739 1.00 92.31 117 PHE A CA 1
ATOM 914 C C . PHE A 1 117 ? 16.021 -6.104 -12.204 1.00 92.31 117 PHE A C 1
ATOM 916 O O . PHE A 1 117 ? 15.545 -6.402 -11.107 1.00 92.31 117 PHE A O 1
ATOM 923 N N . PHE A 1 118 ? 15.469 -5.170 -12.987 1.00 90.44 118 PHE A N 1
ATOM 924 C CA . PHE A 1 118 ? 14.273 -4.438 -12.572 1.00 90.44 118 PHE A CA 1
ATOM 925 C C . PHE A 1 118 ? 13.063 -5.366 -12.440 1.00 90.44 118 PHE A C 1
ATOM 927 O O . PHE A 1 118 ? 12.357 -5.294 -11.435 1.00 90.44 118 PHE A O 1
ATOM 934 N N . ALA A 1 119 ? 12.847 -6.277 -13.391 1.00 90.06 119 ALA A N 1
ATOM 935 C CA . ALA A 1 119 ? 11.749 -7.240 -13.322 1.00 90.06 119 ALA A CA 1
ATOM 936 C C . ALA A 1 119 ? 11.808 -8.095 -12.041 1.00 90.06 119 ALA A C 1
ATOM 938 O O . ALA A 1 119 ? 10.801 -8.222 -11.344 1.00 90.06 119 ALA A O 1
ATOM 939 N N . LEU A 1 120 ? 12.987 -8.616 -11.685 1.00 92.62 120 LEU A N 1
ATOM 9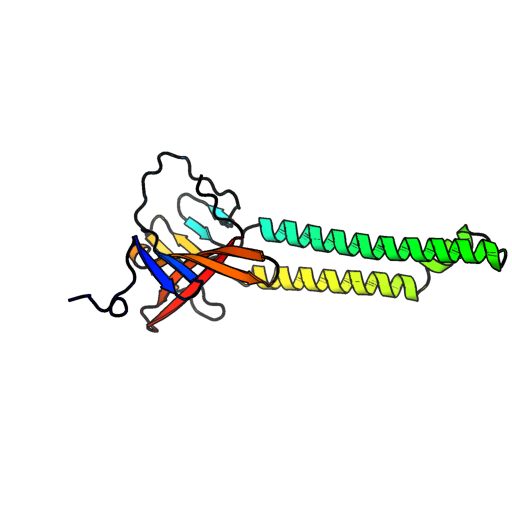40 C CA . LEU A 1 120 ? 13.196 -9.394 -10.461 1.00 92.62 120 LEU A CA 1
ATOM 941 C C . LEU A 1 120 ? 13.022 -8.550 -9.197 1.00 92.62 120 LEU A C 1
ATOM 943 O O . LEU A 1 120 ? 12.388 -9.005 -8.245 1.00 92.62 120 LEU A O 1
ATOM 947 N N . MET A 1 121 ? 13.533 -7.317 -9.186 1.00 92.44 121 MET A N 1
ATOM 948 C CA . MET A 1 121 ? 13.370 -6.397 -8.059 1.00 92.44 121 MET A CA 1
ATOM 949 C C . MET A 1 121 ? 11.886 -6.116 -7.784 1.00 92.44 121 MET A C 1
ATOM 951 O O . MET A 1 121 ? 11.429 -6.239 -6.648 1.00 92.44 121 MET A O 1
ATOM 955 N N . PHE A 1 122 ? 11.110 -5.782 -8.818 1.00 90.12 122 PHE A N 1
ATOM 956 C CA . PHE A 1 122 ? 9.677 -5.526 -8.671 1.00 90.12 122 PHE A CA 1
ATOM 957 C C . PHE A 1 122 ? 8.894 -6.793 -8.306 1.00 90.12 122 PHE A C 1
ATOM 959 O O . PHE A 1 122 ? 8.002 -6.727 -7.459 1.00 90.12 122 PHE A O 1
ATOM 966 N N . ALA A 1 123 ? 9.257 -7.952 -8.865 1.00 90.06 123 ALA A N 1
ATOM 967 C CA . ALA A 1 123 ? 8.672 -9.232 -8.473 1.00 90.06 123 ALA A CA 1
ATOM 968 C C . ALA A 1 123 ? 8.918 -9.539 -6.986 1.00 90.06 123 ALA A C 1
ATOM 970 O O . ALA A 1 123 ? 7.991 -9.946 -6.285 1.00 90.06 123 ALA A O 1
ATOM 971 N N . TYR A 1 124 ? 10.129 -9.279 -6.481 1.00 91.56 124 TYR A N 1
ATOM 972 C CA . TYR A 1 124 ? 10.455 -9.432 -5.064 1.00 91.56 124 TYR A CA 1
ATOM 973 C C . TYR A 1 124 ? 9.626 -8.497 -4.176 1.00 91.56 124 TYR A C 1
ATOM 975 O O . TYR A 1 124 ? 9.086 -8.941 -3.166 1.00 91.56 124 TYR A O 1
ATOM 983 N N . ILE A 1 125 ? 9.462 -7.227 -4.564 1.00 89.50 125 ILE A N 1
ATOM 984 C CA . ILE A 1 125 ? 8.641 -6.262 -3.813 1.00 89.50 125 ILE A CA 1
ATOM 985 C C . ILE A 1 125 ? 7.184 -6.729 -3.735 1.00 89.50 125 ILE A C 1
ATOM 987 O O . ILE A 1 125 ? 6.599 -6.714 -2.651 1.00 89.50 125 ILE A O 1
ATOM 991 N N . ILE A 1 126 ? 6.605 -7.182 -4.853 1.00 87.88 126 ILE A N 1
ATOM 992 C CA . ILE A 1 126 ? 5.232 -7.706 -4.879 1.00 87.88 126 ILE A CA 1
ATOM 993 C C . ILE A 1 126 ? 5.120 -8.958 -4.005 1.00 87.88 126 ILE A C 1
ATOM 995 O O . ILE A 1 126 ? 4.190 -9.062 -3.207 1.00 87.88 126 ILE A O 1
ATOM 999 N N . ALA A 1 127 ? 6.070 -9.891 -4.111 1.00 88.75 127 ALA A N 1
ATOM 1000 C CA . ALA A 1 127 ? 6.077 -11.110 -3.308 1.00 88.75 127 ALA A CA 1
ATOM 1001 C C . ALA A 1 127 ? 6.196 -10.805 -1.808 1.00 88.75 127 ALA A C 1
ATOM 1003 O O . ALA A 1 127 ? 5.463 -11.376 -1.003 1.00 88.75 127 ALA A O 1
ATOM 1004 N N . TYR A 1 128 ? 7.066 -9.868 -1.427 1.00 88.94 128 TYR A N 1
ATOM 1005 C CA . TYR A 1 128 ? 7.225 -9.421 -0.046 1.00 88.94 128 TYR A CA 1
ATOM 1006 C C . TYR A 1 128 ? 5.958 -8.737 0.483 1.00 88.94 128 TYR A C 1
ATOM 1008 O O . TYR A 1 128 ? 5.517 -9.029 1.596 1.00 88.94 128 TYR A O 1
ATOM 1016 N N . ALA A 1 129 ? 5.337 -7.867 -0.318 1.00 85.06 129 ALA A N 1
ATOM 1017 C CA . ALA A 1 129 ? 4.083 -7.211 0.040 1.00 85.06 129 ALA A CA 1
ATOM 1018 C C . ALA A 1 129 ? 2.947 -8.229 0.220 1.00 85.06 129 ALA A C 1
ATOM 1020 O O . ALA A 1 129 ? 2.243 -8.192 1.229 1.00 85.06 129 ALA A O 1
ATOM 1021 N N . ALA A 1 130 ? 2.816 -9.184 -0.706 1.00 84.00 130 ALA A N 1
ATOM 1022 C CA . ALA A 1 130 ? 1.844 -10.269 -0.610 1.00 84.00 130 ALA A CA 1
ATOM 1023 C C . ALA A 1 130 ? 2.095 -11.141 0.628 1.00 84.00 130 ALA A C 1
ATOM 1025 O O . ALA A 1 130 ? 1.163 -11.454 1.365 1.00 84.00 130 ALA A O 1
ATOM 1026 N N . TYR A 1 131 ? 3.354 -11.479 0.906 1.00 85.69 131 TYR A N 1
ATOM 1027 C CA . TYR A 1 131 ? 3.730 -12.252 2.084 1.00 85.69 131 TYR A CA 1
ATOM 1028 C C . TYR A 1 131 ? 3.365 -11.534 3.388 1.00 85.69 131 TYR A C 1
ATOM 1030 O O . TYR A 1 131 ? 2.735 -12.130 4.264 1.00 85.69 131 TYR A O 1
ATOM 1038 N N . LYS A 1 132 ? 3.700 -10.244 3.505 1.00 81.62 132 LYS A N 1
ATOM 1039 C CA . LYS A 1 132 ? 3.365 -9.426 4.678 1.00 81.62 132 LYS A CA 1
ATOM 1040 C C . LYS A 1 132 ? 1.855 -9.380 4.908 1.00 81.62 132 LYS A C 1
ATOM 1042 O O . LYS A 1 132 ? 1.410 -9.621 6.024 1.00 81.62 132 LYS A O 1
ATOM 1047 N N . GLU A 1 133 ? 1.090 -9.160 3.844 1.00 75.44 133 GLU A N 1
ATOM 1048 C CA . GLU A 1 133 ? -0.373 -9.107 3.886 1.00 75.44 133 GLU A CA 1
ATOM 1049 C C . GLU A 1 133 ? -1.001 -10.453 4.282 1.00 75.44 133 GLU A C 1
ATOM 1051 O O . GLU A 1 133 ? -1.941 -10.500 5.070 1.00 75.44 133 GLU A O 1
ATOM 1056 N N . THR A 1 134 ? -0.480 -11.576 3.772 1.00 75.56 134 THR A N 1
ATOM 1057 C CA . THR A 1 134 ? -0.989 -12.911 4.147 1.00 75.56 134 THR A CA 1
ATOM 1058 C C . THR A 1 134 ? -0.715 -13.272 5.602 1.00 75.56 134 THR A C 1
ATOM 1060 O O . THR A 1 134 ? -1.445 -14.080 6.174 1.00 75.56 134 THR A O 1
ATOM 1063 N N . ARG A 1 135 ? 0.325 -12.684 6.204 1.00 77.38 135 ARG A N 1
ATOM 1064 C CA . ARG A 1 135 ? 0.677 -12.914 7.606 1.00 77.38 135 ARG A CA 1
ATOM 1065 C C . ARG A 1 135 ? -0.090 -12.041 8.580 1.00 77.38 135 ARG A C 1
ATOM 1067 O O . ARG A 1 135 ? -0.182 -12.430 9.736 1.00 77.38 135 ARG A O 1
ATOM 1074 N N . THR A 1 136 ? -0.612 -10.896 8.151 1.00 75.12 136 THR A N 1
ATOM 1075 C CA . THR A 1 136 ? -1.442 -10.041 9.001 1.00 75.12 136 THR A CA 1
ATOM 1076 C C . THR A 1 136 ? -2.876 -10.574 9.012 1.00 75.12 136 THR A C 1
ATOM 1078 O O . THR A 1 136 ? -3.579 -10.441 8.006 1.00 75.12 136 THR A O 1
ATOM 1081 N N . PRO A 1 137 ? -3.325 -11.216 10.104 1.00 78.44 137 PRO A N 1
ATOM 1082 C CA . PRO A 1 137 ? -4.693 -11.703 10.198 1.00 78.44 137 PRO A CA 1
ATOM 1083 C C . PRO A 1 137 ? -5.687 -10.528 10.179 1.00 78.44 137 PRO A C 1
ATOM 1085 O O . PRO A 1 137 ? -5.392 -9.463 10.726 1.00 78.44 137 PRO A O 1
ATOM 1088 N N . PRO A 1 138 ? -6.866 -10.704 9.557 1.00 80.94 138 PRO A N 1
ATOM 1089 C CA . PRO A 1 138 ? -7.916 -9.695 9.589 1.00 80.94 138 PRO A CA 1
ATOM 1090 C C . PRO A 1 138 ? -8.471 -9.537 11.010 1.00 80.94 138 PRO A C 1
ATOM 1092 O O . PRO A 1 138 ? -8.490 -10.487 11.795 1.00 80.94 138 PRO A O 1
ATOM 1095 N N . ILE A 1 139 ? -8.988 -8.350 11.314 1.00 84.50 139 ILE A N 1
ATOM 1096 C CA . ILE A 1 139 ? -9.745 -8.092 12.539 1.00 84.50 139 ILE A CA 1
ATOM 1097 C C . ILE A 1 139 ? -11.165 -8.577 12.301 1.00 84.50 139 ILE A C 1
ATOM 1099 O O . ILE A 1 139 ? -11.860 -8.072 11.420 1.00 84.50 139 ILE A O 1
ATOM 1103 N N . ARG A 1 140 ? -11.610 -9.566 13.071 1.00 87.56 140 ARG A N 1
ATOM 1104 C CA . ARG A 1 140 ? -12.913 -10.198 12.859 1.00 87.56 140 ARG A CA 1
ATOM 1105 C C . ARG A 1 140 ? -13.930 -9.685 13.862 1.00 87.56 140 ARG A C 1
ATOM 1107 O O . ARG A 1 140 ? -13.823 -9.953 15.053 1.00 87.56 140 ARG A O 1
ATOM 1114 N N . PHE A 1 141 ? -14.961 -9.015 13.372 1.00 86.38 141 PHE A N 1
ATOM 1115 C CA . PHE A 1 141 ? -16.130 -8.614 14.147 1.00 86.38 141 PHE A CA 1
ATOM 1116 C C . PHE A 1 141 ? -17.186 -9.717 14.076 1.00 86.38 141 PHE A C 1
ATOM 1118 O O . PHE A 1 141 ? -17.735 -9.992 13.010 1.00 86.38 141 PHE A O 1
ATOM 1125 N N . ASN A 1 142 ? -17.502 -10.351 15.200 1.00 86.88 142 ASN A N 1
ATOM 1126 C CA . ASN A 1 142 ? -18.541 -11.372 15.289 1.00 86.88 142 ASN A CA 1
ATOM 1127 C C . ASN A 1 142 ? -19.879 -10.740 15.705 1.00 86.88 142 ASN A C 1
ATOM 1129 O O . ASN A 1 142 ? -20.011 -10.211 16.809 1.00 86.88 142 ASN A O 1
ATOM 1133 N N . ARG A 1 143 ? -20.883 -10.813 14.826 1.00 83.44 143 ARG A N 1
ATOM 1134 C CA . ARG A 1 143 ? -22.204 -10.193 15.019 1.00 83.44 143 ARG A CA 1
ATOM 1135 C C . ARG A 1 143 ? -23.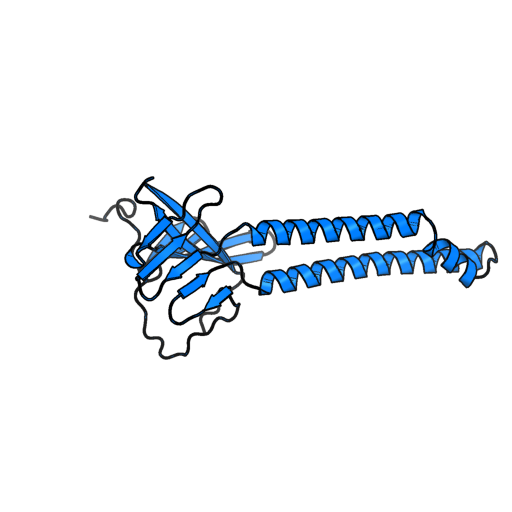058 -10.937 16.043 1.00 83.44 143 ARG A C 1
ATOM 1137 O O . ARG A 1 143 ? -23.781 -10.299 16.799 1.00 83.44 143 ARG A O 1
ATOM 1144 N N . GLN A 1 144 ? -22.971 -12.269 16.088 1.00 83.38 144 GLN A N 1
ATOM 1145 C CA . GLN A 1 144 ? -23.804 -13.089 16.981 1.00 83.38 144 GLN A CA 1
ATOM 1146 C C . GLN A 1 144 ? -23.358 -12.991 18.442 1.00 83.38 144 GLN A C 1
ATOM 1148 O O . GLN A 1 144 ? -24.191 -12.919 19.340 1.00 83.38 144 GLN A O 1
ATOM 1153 N N . ARG A 1 145 ? -22.040 -12.985 18.674 1.00 82.69 145 ARG A N 1
ATOM 1154 C CA . ARG A 1 145 ? -21.450 -12.924 20.020 1.00 82.69 145 ARG A CA 1
ATOM 1155 C C . ARG A 1 145 ? -21.157 -11.503 20.504 1.00 82.69 145 ARG A C 1
ATOM 1157 O O . ARG A 1 145 ? -20.848 -11.339 21.675 1.00 82.69 145 ARG A O 1
ATOM 1164 N N . ARG A 1 146 ? -21.284 -10.495 19.629 1.00 86.06 146 ARG A N 1
ATOM 1165 C CA . ARG A 1 146 ? -20.950 -9.084 19.909 1.00 86.06 146 ARG A CA 1
ATOM 1166 C C . ARG A 1 146 ? -19.531 -8.924 20.462 1.00 86.06 146 ARG A C 1
ATOM 1168 O O . ARG A 1 146 ? -19.295 -8.196 21.417 1.00 86.06 146 ARG A O 1
ATOM 1175 N N . GLU A 1 147 ? -18.582 -9.600 19.822 1.00 87.44 147 GLU A N 1
ATOM 1176 C CA . GLU A 1 147 ? -17.154 -9.562 20.155 1.00 87.44 147 GLU A CA 1
ATOM 1177 C C . GLU A 1 147 ? -16.307 -9.261 18.908 1.00 87.44 147 GLU A C 1
ATOM 1179 O O . GLU A 1 147 ? -16.705 -9.548 17.773 1.00 87.44 147 GLU A O 1
ATOM 1184 N N . VAL A 1 148 ? -15.141 -8.664 19.114 1.00 85.88 148 VAL A N 1
ATOM 1185 C CA . VAL A 1 148 ? -14.112 -8.408 18.112 1.00 85.88 148 VAL A CA 1
ATOM 1186 C C . VAL A 1 148 ? -12.900 -9.244 18.461 1.00 85.88 148 VAL A C 1
ATOM 1188 O O . VAL A 1 148 ? -12.408 -9.200 19.585 1.00 85.88 148 VAL A O 1
ATOM 1191 N N . CYS A 1 149 ? -12.422 -10.005 17.486 1.00 84.81 149 CYS A N 1
ATOM 1192 C CA . CYS A 1 149 ? -11.182 -10.743 17.583 1.00 84.81 149 CYS A CA 1
ATOM 1193 C C . CYS A 1 149 ? -10.083 -9.971 16.856 1.00 84.81 149 CYS A C 1
ATOM 1195 O O . CYS A 1 149 ? -10.155 -9.759 15.640 1.00 84.81 149 CYS A O 1
ATOM 1197 N N . TYR A 1 150 ? -9.066 -9.572 17.610 1.00 82.75 150 TYR A N 1
ATOM 1198 C CA . TYR A 1 150 ? -7.824 -9.017 17.092 1.00 82.75 150 TYR A CA 1
ATOM 1199 C C . TYR A 1 150 ? -6.680 -9.964 17.447 1.00 82.75 150 TYR A C 1
ATOM 1201 O O . TYR A 1 150 ? -6.615 -10.510 18.549 1.00 82.75 150 TYR A O 1
ATOM 1209 N N . VAL A 1 151 ? -5.774 -10.172 16.499 1.00 81.25 151 VAL A N 1
ATOM 1210 C CA . VAL A 1 151 ? -4.584 -10.996 16.698 1.00 81.25 151 VAL A CA 1
ATOM 1211 C C . VAL A 1 151 ? -3.368 -10.081 16.550 1.00 81.25 151 VAL A C 1
ATOM 1213 O O . VAL A 1 151 ? -3.100 -9.619 15.437 1.00 81.25 151 VAL A O 1
ATOM 1216 N N . PRO A 1 152 ? -2.640 -9.796 17.644 1.00 71.00 152 PRO A N 1
ATOM 1217 C CA . PRO A 1 152 ? -1.376 -9.075 17.575 1.00 71.00 152 PRO A CA 1
ATOM 1218 C C . PRO A 1 152 ? -0.371 -9.799 16.671 1.00 71.00 152 PRO A C 1
ATOM 1220 O O . PRO A 1 152 ? -0.394 -11.027 16.582 1.00 71.00 152 PRO A O 1
ATOM 1223 N N . THR A 1 153 ? 0.549 -9.052 16.048 1.00 67.12 153 THR A N 1
ATOM 1224 C CA . THR A 1 153 ? 1.600 -9.592 15.155 1.00 67.12 153 THR A CA 1
ATOM 1225 C C . THR A 1 153 ? 2.365 -10.766 15.776 1.00 67.12 153 THR A C 1
ATOM 1227 O O . THR A 1 153 ? 2.761 -11.688 15.066 1.00 67.12 153 THR A O 1
ATOM 1230 N N . GLU A 1 154 ? 2.530 -10.756 17.099 1.00 64.69 154 GLU A N 1
ATOM 1231 C CA . GLU A 1 154 ? 3.127 -11.838 17.877 1.00 64.69 154 GLU A CA 1
ATOM 1232 C C . GLU A 1 154 ? 2.273 -12.084 19.130 1.00 64.69 154 GLU A C 1
ATOM 1234 O O . GLU A 1 154 ? 2.469 -11.451 20.164 1.00 64.69 154 GLU A O 1
ATOM 1239 N N . GLY A 1 155 ? 1.266 -12.960 19.048 1.00 69.62 155 GLY A N 1
ATOM 1240 C CA . GLY A 1 155 ? 0.405 -13.209 20.203 1.00 69.62 155 GLY A CA 1
ATOM 1241 C C . GLY A 1 155 ? -0.746 -14.182 19.982 1.00 69.62 155 GLY A C 1
ATOM 1242 O O . GLY A 1 155 ? -0.966 -14.710 18.892 1.00 69.62 155 GLY A O 1
ATOM 1243 N N . LYS A 1 156 ? -1.485 -14.428 21.068 1.00 79.06 156 LYS A N 1
ATOM 1244 C CA . LYS A 1 156 ? -2.753 -15.166 21.050 1.00 79.06 156 LYS A CA 1
ATOM 1245 C C . LYS A 1 156 ? -3.887 -14.243 20.574 1.00 79.06 156 LYS A C 1
ATOM 1247 O O . LYS A 1 156 ? -3.793 -13.035 20.781 1.00 79.06 156 LYS A O 1
ATOM 1252 N N . PRO A 1 157 ? -4.958 -14.790 19.972 1.00 82.25 157 PRO A N 1
ATOM 1253 C CA . PRO A 1 157 ? -6.152 -14.012 19.656 1.00 82.25 157 PRO A CA 1
ATOM 1254 C C . PRO A 1 157 ? -6.756 -13.413 20.930 1.00 82.25 157 PRO A C 1
ATOM 1256 O O . PRO A 1 157 ? -6.994 -14.136 21.900 1.00 82.25 157 PRO A O 1
ATOM 1259 N N . VAL A 1 158 ? -7.009 -12.107 20.903 1.00 82.88 158 VAL A N 1
ATOM 1260 C CA . VAL A 1 158 ? -7.681 -11.359 21.969 1.00 82.88 158 VAL A CA 1
ATOM 1261 C C . VAL A 1 158 ? -9.120 -11.106 21.535 1.00 82.88 158 VAL A C 1
ATOM 1263 O O . VAL A 1 158 ? -9.365 -10.714 20.392 1.00 82.88 158 VAL A O 1
ATOM 1266 N N . PHE A 1 159 ? -10.066 -11.358 22.438 1.00 85.31 159 PHE A N 1
ATOM 1267 C CA . PHE A 1 159 ? -11.496 -11.159 22.216 1.00 85.31 159 PHE A CA 1
ATOM 1268 C C . PHE A 1 159 ? -11.976 -10.003 23.086 1.00 85.31 159 PHE A C 1
ATOM 1270 O O . PHE A 1 159 ? -11.766 -10.026 24.295 1.00 85.31 159 PHE A O 1
ATOM 1277 N N . ILE A 1 160 ? -12.598 -9.005 22.464 1.00 83.25 160 ILE A N 1
ATOM 1278 C CA . ILE A 1 160 ? -13.037 -7.768 23.121 1.00 83.25 160 ILE A CA 1
ATOM 1279 C C . ILE A 1 160 ? -14.515 -7.551 22.786 1.00 83.25 160 ILE A C 1
ATOM 1281 O O . ILE A 1 160 ? -14.877 -7.657 21.612 1.00 83.25 160 ILE A O 1
ATOM 1285 N N . PRO A 1 161 ? -15.398 -7.269 23.754 1.00 84.44 161 PRO A N 1
ATOM 1286 C CA . PRO A 1 161 ? -16.800 -6.979 23.466 1.00 84.44 161 PRO A CA 1
ATOM 1287 C C . PRO A 1 161 ? -16.937 -5.704 22.619 1.00 84.44 161 PRO A C 1
ATOM 1289 O O . PRO A 1 161 ? -16.139 -4.774 22.724 1.00 84.44 161 PRO A O 1
ATOM 1292 N N . TRP A 1 162 ? -17.962 -5.634 21.768 1.00 80.38 162 TRP A N 1
ATOM 1293 C CA . TRP A 1 162 ? -18.176 -4.477 20.880 1.00 80.38 162 TRP A CA 1
ATOM 1294 C C . TRP A 1 162 ? -18.355 -3.165 21.647 1.00 80.38 162 TRP A C 1
ATOM 1296 O O . TRP A 1 162 ? -18.030 -2.099 21.132 1.00 80.38 162 TRP A O 1
ATOM 1306 N N . GLU A 1 163 ? -18.883 -3.244 22.864 1.00 78.19 163 GLU A N 1
ATOM 1307 C CA . GLU A 1 163 ? -19.167 -2.106 23.734 1.00 78.19 163 GLU A CA 1
ATOM 1308 C C . GLU A 1 163 ? -17.900 -1.393 24.224 1.00 78.19 163 GLU A C 1
ATOM 1310 O O . GLU A 1 163 ? -17.967 -0.213 24.563 1.00 78.19 163 GLU A O 1
ATOM 1315 N N . GLU A 1 164 ? -16.763 -2.090 24.243 1.00 78.25 164 GLU A N 1
ATOM 1316 C CA . GLU A 1 164 ? -15.464 -1.553 24.670 1.00 78.25 164 GLU A CA 1
ATOM 1317 C C . GLU A 1 164 ? -14.628 -1.030 23.495 1.00 78.25 164 GLU A C 1
ATOM 1319 O O . GLU A 1 164 ? -13.600 -0.383 23.698 1.00 78.25 164 GLU A O 1
ATOM 1324 N N . VAL A 1 165 ? -15.065 -1.276 22.255 1.00 79.62 165 VAL A N 1
ATOM 1325 C CA . VAL A 1 165 ? -14.363 -0.796 21.064 1.00 79.62 165 VAL A CA 1
ATOM 1326 C C . VAL A 1 165 ? -14.595 0.698 20.905 1.00 79.62 165 VAL A C 1
ATOM 1328 O O . VAL A 1 165 ? -15.720 1.168 20.718 1.00 79.62 165 VAL A O 1
ATOM 1331 N N . ILE A 1 166 ? -13.501 1.451 20.914 1.00 79.81 166 ILE A N 1
ATOM 1332 C CA . ILE A 1 166 ? -13.526 2.889 20.677 1.00 79.8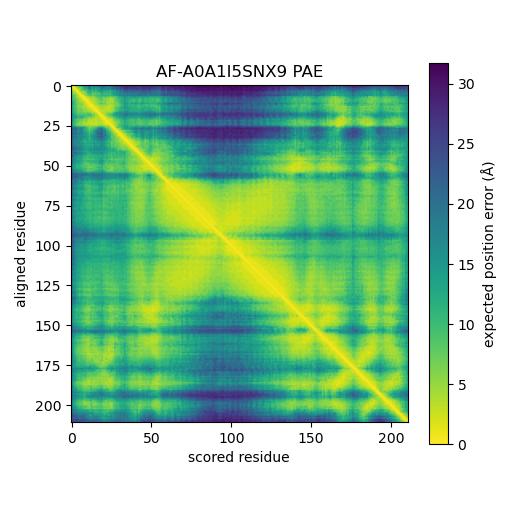1 166 ILE A CA 1
ATOM 1333 C C . ILE A 1 166 ? -13.306 3.113 19.185 1.00 79.81 166 ILE A C 1
ATOM 1335 O O . ILE A 1 166 ? -12.273 2.742 18.642 1.00 79.81 166 ILE A O 1
ATOM 1339 N N . ALA A 1 167 ? -14.262 3.738 18.507 1.00 80.88 167 ALA A N 1
ATOM 1340 C CA . ALA A 1 167 ? -14.090 4.176 17.127 1.00 80.88 167 ALA A CA 1
ATOM 1341 C C . ALA A 1 167 ? -13.971 5.697 17.094 1.00 80.88 167 ALA A C 1
ATOM 1343 O O . ALA A 1 167 ? -14.805 6.403 17.661 1.00 80.88 167 ALA A O 1
ATOM 1344 N N . CYS A 1 168 ? -12.958 6.220 16.416 1.00 79.88 168 CYS A N 1
ATOM 1345 C CA . CYS A 1 168 ? -12.824 7.650 16.199 1.00 79.88 168 CYS A CA 1
ATOM 1346 C C . CYS A 1 168 ? -12.333 7.965 14.792 1.00 79.88 168 CYS A C 1
ATOM 1348 O O . CYS A 1 168 ? -11.704 7.151 14.119 1.00 79.88 168 CYS A O 1
ATOM 1350 N N . VAL A 1 169 ? -12.656 9.166 14.338 1.00 81.06 169 VAL A N 1
ATOM 1351 C CA . VAL A 1 169 ? -12.146 9.731 13.096 1.00 81.06 169 VAL A CA 1
ATOM 1352 C C . VAL A 1 169 ? -11.141 10.800 13.474 1.00 81.06 169 VAL A C 1
ATOM 1354 O O . VAL A 1 169 ? -11.508 11.771 14.126 1.00 81.06 169 VAL A O 1
ATOM 1357 N N . ALA A 1 170 ? -9.888 10.628 13.073 1.00 79.44 170 ALA A N 1
ATOM 1358 C CA . ALA A 1 170 ? -8.849 11.628 13.244 1.00 79.44 170 ALA A CA 1
ATOM 1359 C C . ALA A 1 170 ? -8.600 12.359 11.924 1.00 79.44 170 ALA A C 1
ATOM 1361 O O . ALA A 1 170 ? -8.298 11.739 10.904 1.00 79.44 170 ALA A O 1
ATOM 1362 N N . VAL A 1 171 ? -8.722 13.677 11.958 1.00 81.44 171 VAL A N 1
ATOM 1363 C CA . VAL A 1 171 ? -8.361 14.611 10.900 1.00 81.44 171 VAL A CA 1
ATOM 1364 C C . VAL A 1 171 ? -6.974 15.148 11.217 1.00 81.44 171 VAL A C 1
ATOM 1366 O O . VAL A 1 171 ? -6.751 15.735 12.273 1.00 81.44 171 VAL A O 1
ATOM 1369 N N . GLU A 1 172 ? -6.039 14.938 10.306 1.00 80.12 172 GLU A N 1
ATOM 1370 C CA . GLU A 1 172 ? -4.675 15.443 10.384 1.00 80.12 172 GLU A CA 1
ATOM 1371 C C . GLU A 1 172 ? -4.502 16.521 9.317 1.00 80.12 172 GLU A C 1
ATOM 1373 O O . GLU A 1 172 ? -4.730 16.277 8.131 1.00 80.12 172 GLU A O 1
ATOM 1378 N N . GLN A 1 173 ? -4.106 17.727 9.712 1.00 78.00 173 GLN A N 1
ATOM 1379 C CA . GLN A 1 173 ? -3.809 18.796 8.766 1.00 78.00 173 GLN A CA 1
ATOM 1380 C C . GLN A 1 173 ? -2.310 18.819 8.467 1.00 78.00 173 GLN A C 1
ATOM 1382 O O . GLN A 1 173 ? -1.501 19.301 9.259 1.00 78.00 173 GLN A O 1
ATOM 1387 N N . VAL A 1 174 ? -1.938 18.334 7.284 1.00 77.88 174 VAL A N 1
ATOM 1388 C CA . VAL A 1 174 ? -0.562 18.402 6.793 1.00 77.88 174 VAL A CA 1
ATOM 1389 C C . VAL A 1 174 ? -0.377 19.728 6.065 1.00 77.88 174 VAL A C 1
ATOM 1391 O O . VAL A 1 174 ? -0.863 19.929 4.948 1.00 77.88 174 VAL A O 1
ATOM 1394 N N . VAL A 1 175 ? 0.322 20.656 6.716 1.00 75.81 175 VAL A N 1
ATOM 1395 C CA . VAL A 1 175 ? 0.685 21.949 6.129 1.00 75.81 175 VAL A CA 1
ATOM 1396 C C . VAL A 1 175 ? 2.054 21.825 5.471 1.00 75.81 175 VAL A C 1
ATOM 1398 O O . VAL A 1 175 ? 3.070 21.673 6.147 1.00 75.81 175 VAL A O 1
ATOM 1401 N N . THR A 1 176 ? 2.089 21.894 4.144 1.00 80.69 176 THR A N 1
ATOM 1402 C CA . THR A 1 176 ? 3.327 22.048 3.372 1.00 80.69 176 THR A CA 1
ATOM 1403 C C . THR A 1 176 ? 3.471 23.498 2.914 1.00 80.69 176 THR A C 1
ATOM 1405 O O . THR A 1 176 ? 2.517 24.273 2.955 1.00 80.69 176 THR A O 1
ATOM 1408 N N . GLN A 1 177 ? 4.661 23.881 2.440 1.00 81.75 177 GLN A N 1
ATOM 1409 C CA . GLN A 1 177 ? 4.925 25.236 1.923 1.00 81.75 177 GLN A CA 1
ATOM 1410 C C . GLN A 1 177 ? 3.998 25.647 0.763 1.00 81.75 177 GLN A C 1
ATOM 1412 O O . GLN A 1 177 ? 3.849 26.836 0.497 1.00 81.75 177 GLN A O 1
ATOM 1417 N N . TYR A 1 178 ? 3.387 24.676 0.079 1.00 79.25 178 TYR A N 1
ATOM 1418 C CA . TYR A 1 178 ? 2.601 24.891 -1.136 1.00 79.25 178 TYR A CA 1
ATOM 1419 C C . TYR A 1 178 ? 1.105 24.607 -0.953 1.00 79.25 178 TYR A C 1
ATOM 1421 O O . TYR A 1 178 ? 0.299 25.056 -1.764 1.00 79.25 178 TYR A O 1
ATOM 1429 N N . SER A 1 179 ? 0.711 23.869 0.090 1.00 76.31 179 SER A N 1
ATOM 1430 C CA . SER A 1 179 ? -0.692 23.512 0.329 1.00 76.31 179 SER A CA 1
ATOM 1431 C C . SER A 1 179 ? -0.930 23.060 1.768 1.00 76.31 179 SER A C 1
ATOM 1433 O O . SER A 1 179 ? -0.108 22.341 2.332 1.00 76.31 179 SER A O 1
ATOM 1435 N N . ALA A 1 180 ? -2.101 23.369 2.319 1.00 78.56 180 ALA A N 1
ATOM 1436 C CA . ALA A 1 180 ? -2.623 22.679 3.494 1.00 78.56 180 ALA A CA 1
ATOM 1437 C C . ALA A 1 180 ? -3.583 21.578 3.027 1.00 78.56 180 ALA A C 1
ATOM 1439 O O . ALA A 1 180 ? -4.632 21.881 2.463 1.00 78.56 180 ALA A O 1
ATOM 1440 N N . THR A 1 181 ? -3.215 20.313 3.233 1.00 77.44 181 THR A N 1
ATOM 1441 C CA . THR A 1 181 ? -4.070 19.162 2.903 1.00 77.44 181 THR A CA 1
ATOM 1442 C C . THR A 1 181 ? -4.553 18.509 4.191 1.00 77.44 181 THR A C 1
ATOM 1444 O O . THR A 1 181 ? -3.768 18.308 5.115 1.00 77.44 181 THR A O 1
ATOM 1447 N N . GLN A 1 182 ? -5.841 18.183 4.259 1.00 77.50 182 GLN A N 1
ATOM 1448 C CA . GLN A 1 182 ? -6.412 17.413 5.362 1.00 77.50 182 GLN A CA 1
ATOM 1449 C C . GLN A 1 182 ? -6.421 15.930 4.998 1.00 77.50 182 GLN A C 1
ATOM 1451 O O . GLN A 1 182 ? -6.890 15.549 3.927 1.00 77.50 182 GLN A O 1
ATOM 1456 N N . GLN A 1 183 ? -5.904 15.101 5.893 1.00 77.25 183 GLN A N 1
ATOM 1457 C CA . GLN A 1 183 ? -5.963 13.652 5.816 1.00 77.25 183 GLN A CA 1
ATOM 1458 C C . GLN A 1 183 ? -6.930 13.158 6.886 1.00 77.25 183 GLN A C 1
ATOM 1460 O O . GLN A 1 183 ? -6.852 13.562 8.040 1.00 77.25 183 GLN A O 1
ATOM 1465 N N . PHE A 1 184 ? -7.846 12.277 6.514 1.00 78.38 184 PHE A N 1
ATOM 1466 C CA . PHE A 1 184 ? -8.837 11.730 7.429 1.00 78.38 184 PHE A CA 1
ATOM 1467 C C . PHE A 1 184 ? -8.469 10.287 7.743 1.00 78.38 184 PHE A C 1
ATOM 1469 O O . PHE A 1 184 ? -8.093 9.539 6.855 1.00 78.38 184 PHE A O 1
ATOM 1476 N N . SER A 1 185 ? -8.568 9.836 8.981 1.00 76.94 185 SER A N 1
ATOM 1477 C CA . SER A 1 185 ? -8.255 8.453 9.327 1.00 76.94 185 SER A CA 1
ATOM 1478 C C . SER A 1 185 ? -9.295 7.886 10.271 1.00 76.94 185 SER A C 1
ATOM 1480 O O . SER A 1 185 ? -9.657 8.519 11.257 1.00 76.94 185 SER A O 1
ATOM 1482 N N . LEU A 1 186 ? -9.791 6.691 9.961 1.00 80.69 186 LEU A N 1
ATOM 1483 C CA . LEU A 1 186 ? -10.623 5.928 10.878 1.00 80.69 186 LEU A CA 1
ATOM 1484 C C . LEU A 1 186 ? -9.692 5.148 1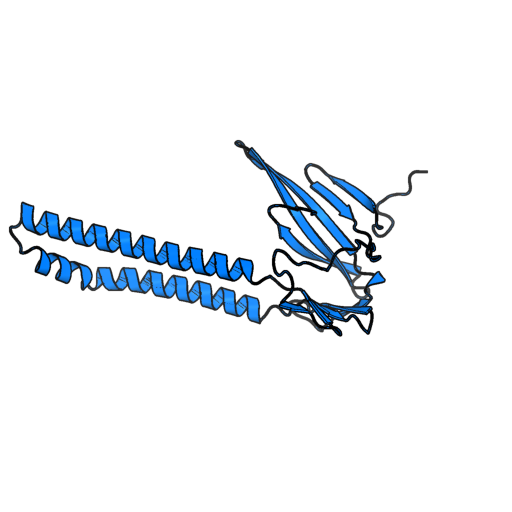1.801 1.00 80.69 186 LEU A C 1
ATOM 1486 O O . LEU A 1 186 ? -8.873 4.353 11.338 1.00 80.69 186 LEU A O 1
ATOM 1490 N N . ARG A 1 187 ? -9.813 5.376 13.102 1.00 80.75 187 ARG A N 1
ATOM 1491 C CA . ARG A 1 187 ? -9.032 4.702 14.132 1.00 80.75 187 ARG A CA 1
ATOM 1492 C C . ARG A 1 187 ? -9.959 3.872 15.004 1.00 80.75 187 ARG A C 1
ATOM 1494 O O . ARG A 1 187 ? -10.969 4.361 15.505 1.00 80.75 187 ARG A O 1
ATOM 1501 N N . LEU A 1 188 ? -9.604 2.607 15.172 1.00 80.88 188 LEU A N 1
ATOM 1502 C CA . LEU A 1 188 ? -10.262 1.678 16.080 1.00 80.88 188 LEU A CA 1
ATOM 1503 C C . LEU A 1 188 ? -9.307 1.407 17.240 1.00 80.88 188 LEU A C 1
ATOM 1505 O O . LEU A 1 188 ? -8.209 0.891 17.035 1.00 80.88 188 LEU A O 1
ATOM 1509 N N . GLY A 1 189 ? -9.704 1.824 18.434 1.00 80.56 189 GLY A N 1
ATOM 1510 C CA . GLY A 1 189 ? -9.010 1.598 19.688 1.00 80.56 189 GLY A CA 1
ATOM 1511 C C . GLY A 1 189 ? -9.536 0.339 20.362 1.00 80.56 189 GLY A C 1
ATOM 1512 O O . GLY A 1 189 ? -10.728 0.229 20.655 1.00 80.56 189 GLY A O 1
ATOM 1513 N N . PHE A 1 190 ? -8.627 -0.593 20.615 1.00 77.50 190 PHE A N 1
ATOM 1514 C CA . PHE A 1 190 ? -8.870 -1.817 21.361 1.00 77.50 190 PHE A CA 1
ATOM 1515 C C . PHE A 1 190 ? -8.207 -1.686 22.725 1.00 77.50 190 PHE A C 1
ATOM 1517 O O . PHE A 1 190 ? -6.985 -1.535 22.809 1.00 77.50 190 PHE A O 1
ATOM 1524 N N . HIS A 1 191 ? -9.016 -1.715 23.778 1.00 71.44 191 HIS A N 1
ATOM 1525 C CA . HIS A 1 191 ? -8.516 -1.720 25.141 1.00 71.44 191 HIS A CA 1
ATOM 1526 C C . HIS A 1 191 ? -8.218 -3.162 25.552 1.00 71.44 191 HIS A C 1
ATOM 1528 O O . HIS A 1 191 ? -9.133 -3.977 25.649 1.00 71.44 191 HIS A O 1
ATOM 1534 N N . ASP A 1 192 ? -6.944 -3.498 25.756 1.00 68.56 192 ASP A N 1
ATOM 1535 C CA . ASP A 1 192 ? -6.589 -4.786 26.349 1.00 68.56 192 ASP A CA 1
ATOM 1536 C C . ASP A 1 192 ? -6.655 -4.662 27.874 1.00 68.56 192 ASP A C 1
ATOM 1538 O O . ASP A 1 192 ? -5.772 -4.075 28.506 1.00 68.56 192 ASP A O 1
ATOM 1542 N N . THR A 1 193 ? -7.698 -5.242 28.471 1.00 62.31 193 THR A N 1
ATOM 1543 C CA . THR A 1 193 ? -7.904 -5.268 29.928 1.00 62.31 193 THR A CA 1
ATOM 1544 C C . THR A 1 193 ? -6.762 -5.952 30.684 1.00 62.31 193 THR A C 1
ATOM 1546 O O . THR A 1 193 ? -6.643 -5.791 31.894 1.00 62.31 193 THR A O 1
ATOM 1549 N N . THR A 1 194 ? -5.930 -6.741 29.997 1.00 61.16 194 THR A N 1
ATOM 1550 C CA . THR A 1 194 ? -4.847 -7.526 30.608 1.00 61.16 194 THR A CA 1
ATOM 1551 C C . THR A 1 194 ? -3.542 -6.740 30.751 1.00 61.16 194 THR A C 1
ATOM 1553 O O . THR A 1 194 ? -2.763 -7.023 31.657 1.00 61.16 194 THR A O 1
ATOM 1556 N N . ASN A 1 195 ? -3.295 -5.769 29.866 1.00 58.84 195 ASN A N 1
ATOM 1557 C CA . ASN A 1 195 ? -2.051 -4.989 29.813 1.00 58.84 195 ASN A CA 1
ATOM 1558 C C . ASN A 1 195 ? -2.264 -3.477 30.007 1.00 58.84 195 ASN A C 1
ATOM 1560 O O . ASN A 1 195 ? -1.286 -2.734 29.976 1.00 58.84 195 ASN A O 1
ATOM 1564 N N . GLU A 1 196 ? -3.514 -3.014 30.145 1.00 63.97 196 GLU A N 1
ATOM 1565 C CA . GLU A 1 196 ? -3.902 -1.589 30.169 1.00 63.97 196 GLU A CA 1
ATOM 1566 C C . GLU A 1 196 ? -3.353 -0.777 28.977 1.00 63.97 196 GLU A C 1
ATOM 1568 O O . GLU A 1 196 ? -3.243 0.449 29.022 1.00 63.97 196 GLU A O 1
ATOM 1573 N N . GLN A 1 197 ? -3.013 -1.448 27.873 1.00 66.19 197 GLN A N 1
ATOM 1574 C CA . GLN A 1 197 ? -2.510 -0.807 26.663 1.00 66.19 197 GLN A CA 1
ATOM 1575 C C . GLN A 1 197 ? -3.624 -0.656 25.630 1.00 66.19 197 GLN A C 1
ATOM 1577 O O . GLN A 1 197 ? -4.403 -1.573 25.367 1.00 66.19 197 GLN A O 1
ATOM 1582 N N . MET A 1 198 ? -3.679 0.532 25.027 1.00 68.31 198 MET A N 1
ATOM 1583 C CA . MET A 1 198 ? -4.568 0.831 23.910 1.00 68.31 198 MET A CA 1
ATOM 1584 C C . MET A 1 198 ? -3.871 0.492 22.598 1.00 68.31 198 MET A C 1
ATOM 1586 O O . MET A 1 198 ? -2.880 1.125 22.224 1.00 68.31 198 MET A O 1
ATOM 1590 N N . HIS A 1 199 ? -4.422 -0.472 21.869 1.00 72.81 199 HIS A N 1
ATOM 1591 C CA . HIS A 1 199 ? -3.984 -0.775 20.515 1.00 72.81 199 HIS A CA 1
ATOM 1592 C C . HIS A 1 199 ? -4.849 -0.021 19.513 1.00 72.81 199 HIS A C 1
ATOM 1594 O O . HIS A 1 199 ? -6.060 -0.214 19.452 1.00 72.81 199 HIS A O 1
ATOM 1600 N N . TRP A 1 200 ? -4.214 0.828 18.710 1.00 74.56 200 TRP A N 1
ATOM 1601 C CA . TRP A 1 200 ? -4.888 1.599 17.674 1.00 74.56 200 TRP A CA 1
ATOM 1602 C C . TRP A 1 200 ? -4.663 0.972 16.310 1.00 74.56 200 TRP A C 1
ATOM 1604 O O . TRP A 1 200 ? -3.538 0.907 15.814 1.00 74.56 200 TRP A O 1
ATOM 1614 N N . VAL A 1 201 ? -5.751 0.571 15.670 1.00 75.00 201 VAL A N 1
ATOM 1615 C CA . VAL A 1 201 ? -5.746 0.197 14.261 1.00 75.00 201 VAL A CA 1
ATOM 1616 C C . VAL A 1 201 ? -6.211 1.404 13.472 1.00 75.00 201 VAL A C 1
ATOM 1618 O O . VAL A 1 201 ? -7.357 1.833 13.579 1.00 75.00 201 VAL A O 1
ATOM 1621 N N . THR A 1 202 ? -5.284 1.983 12.714 1.00 73.06 202 THR A N 1
ATOM 1622 C CA . THR A 1 202 ? -5.515 3.204 11.942 1.00 73.06 202 THR A CA 1
ATOM 1623 C C . THR A 1 202 ? -5.632 2.872 10.468 1.00 73.06 202 THR A C 1
ATOM 1625 O O . THR A 1 202 ? -4.721 2.296 9.875 1.00 73.06 202 THR A O 1
ATOM 1628 N N . HIS A 1 203 ? -6.731 3.301 9.865 1.00 71.12 203 HIS A N 1
ATOM 1629 C CA . HIS A 1 203 ? -6.931 3.299 8.427 1.00 71.12 203 HIS A CA 1
ATOM 1630 C C . HIS A 1 203 ? -6.928 4.740 7.939 1.00 71.12 203 HIS A C 1
ATOM 1632 O O . HIS A 1 203 ? -7.843 5.512 8.217 1.00 71.12 203 HIS A O 1
ATOM 1638 N N . ALA A 1 204 ? -5.853 5.116 7.251 1.00 60.91 204 ALA A N 1
ATOM 1639 C CA . ALA A 1 204 ? -5.706 6.436 6.661 1.00 60.91 204 ALA A CA 1
ATOM 1640 C C . ALA A 1 204 ? -6.494 6.543 5.348 1.00 60.91 204 ALA A C 1
ATOM 1642 O O . ALA A 1 204 ? -6.451 5.646 4.506 1.00 60.91 204 ALA A O 1
ATOM 1643 N N . HIS A 1 205 ? -7.168 7.673 5.165 1.00 64.81 205 HIS A N 1
ATOM 1644 C CA . HIS A 1 205 ? -7.975 8.018 4.004 1.00 64.81 205 HIS A CA 1
ATOM 1645 C C . HIS A 1 205 ? -7.696 9.462 3.556 1.00 64.81 205 HIS A C 1
ATOM 1647 O O . HIS A 1 205 ? -7.516 10.387 4.344 1.00 64.81 205 HIS A O 1
ATOM 1653 N N . ALA A 1 206 ? -7.675 9.672 2.242 1.00 52.09 206 ALA A N 1
ATOM 1654 C CA . ALA A 1 206 ? -7.441 10.998 1.669 1.00 52.09 206 ALA A CA 1
ATOM 1655 C C . ALA A 1 206 ? -8.694 11.894 1.692 1.00 52.09 206 ALA A C 1
ATOM 1657 O O . ALA A 1 206 ? -8.587 13.107 1.571 1.00 52.09 206 ALA A O 1
ATOM 1658 N N . SER A 1 207 ? -9.890 11.313 1.821 1.00 53.72 207 SER A N 1
ATOM 1659 C CA . SER A 1 207 ? -11.147 12.061 1.906 1.00 53.72 207 SER A CA 1
ATOM 1660 C C . SER A 1 207 ? -12.199 11.261 2.665 1.00 53.72 207 SER A C 1
ATOM 1662 O O . SER A 1 207 ? -12.269 10.037 2.538 1.00 53.72 207 SER A O 1
ATOM 1664 N N . LEU A 1 208 ? -13.016 11.959 3.451 1.00 47.75 208 LEU A N 1
ATOM 1665 C CA . LEU A 1 208 ? -14.168 11.399 4.146 1.00 47.75 208 LEU A CA 1
ATOM 1666 C C . LEU A 1 208 ? -15.422 12.020 3.519 1.00 47.75 208 LEU A C 1
ATOM 1668 O O . LEU A 1 208 ? -15.910 13.059 3.947 1.00 47.75 208 LEU A O 1
ATOM 1672 N N . MET A 1 209 ? -15.897 11.416 2.429 1.00 42.44 209 MET A N 1
ATOM 1673 C CA . MET A 1 209 ? -17.198 11.754 1.851 1.00 42.44 209 MET A CA 1
ATOM 1674 C C . MET A 1 209 ? -18.258 10.975 2.635 1.00 42.44 209 MET A C 1
ATOM 1676 O O . MET A 1 209 ? -18.501 9.802 2.356 1.00 42.44 209 MET A O 1
ATOM 1680 N N . LEU A 1 210 ? -18.836 11.601 3.661 1.00 36.09 210 LEU A N 1
ATOM 1681 C CA . LEU A 1 210 ? -20.082 11.135 4.270 1.00 36.09 210 LEU A CA 1
ATOM 1682 C C . LEU A 1 210 ? -21.210 11.506 3.300 1.00 36.09 210 LEU A C 1
ATOM 1684 O O . LEU A 1 210 ? -21.636 12.659 3.269 1.00 36.09 210 LEU A O 1
ATOM 1688 N N . ALA A 1 211 ? -21.603 10.558 2.450 1.00 29.27 211 ALA A N 1
ATOM 1689 C CA . ALA A 1 211 ? -22.833 10.634 1.664 1.00 29.27 211 ALA A CA 1
ATOM 1690 C C . ALA A 1 211 ? -23.981 9.967 2.429 1.00 29.27 211 ALA A C 1
ATOM 1692 O O . ALA A 1 211 ? -23.698 8.966 3.128 1.00 29.27 211 ALA A O 1
#

Solvent-accessible surface area (backbone atoms only — not comparable to full-atom values): 12160 Å² total; per-residue (Å²): 130,85,74,66,75,84,82,52,83,90,47,59,73,43,73,47,79,52,99,58,34,40,36,41,30,46,59,86,65,85,71,88,75,90,63,81,94,75,66,96,61,40,54,47,77,47,79,56,90,54,36,36,30,40,38,91,30,62,60,62,55,54,51,50,51,51,52,52,52,51,50,54,48,51,53,52,48,53,53,51,51,51,32,49,51,51,13,52,48,35,31,76,76,70,71,40,62,44,68,61,46,30,49,53,44,61,70,25,68,66,49,46,47,53,55,49,50,52,52,51,51,53,50,49,52,52,51,51,52,52,52,55,54,73,68,55,70,56,37,35,38,32,61,82,79,44,31,33,38,43,55,55,99,83,64,69,77,43,79,41,52,57,91,64,48,43,41,29,41,37,37,38,53,50,73,52,102,86,47,78,46,66,36,31,26,47,32,39,35,43,69,39,88,88,74,79,45,75,47,72,50,73,46,81,36,77,67,81,82,87,124